Protein 9B8U (pdb70)

Solvent-accessible surface area: 18710 Å² total; per-residue (Å²): 298,141,214,42,111,50,72,192,74,28,53,108,75,0,67,46,10,11,83,143,40,67,156,10,99,57,168,37,31,93,108,5,6,138,115,6,130,34,79,46,50,91,0,89,66,23,2,128,83,40,40,49,125,18,111,114,112,169,173,166,104,178,156,188,34,107,50,75,180,80,27,68,81,67,0,68,54,35,4,63,172,36,1,102,10,83,74,168,29,23,78,101,5,1,145,124,7,129,38,80,42,51,86,0,62,64,16,2,113,75,16,33,42,79,1,90,96,26,74,137,31,7,165,142,82,155,110,87,220,39,101,50,76,178,79,21,67,87,65,0,64,61,31,2,63,163,36,0,102,12,83,74,166,28,30,75,112,6,3,142,124,7,135,36,82,41,49,83,0,64,60,20,2,108,90,20,33,26,94,2,96,103,14,76,112,70,8,156,102,85,254,160,181,40,107,52,71,190,68,26,55,101,61,0,69,56,31,14,90,183,48,76,165,8,96,76,162,29,25,87,110,2,5,137,119,8,135,39,77,48,59,91,0,92,43,25,1,120,84,36,39,48,96,30,125,81,81,184,144,140

Radius of gyration: 26.29 Å; Cα contacts (8 Å, |Δi|>4): 136; chains: 4; bounding box: 46×77×56 Å

Sequence (250 aa):
RERTTFTRSQLEELEALFAKTQYPDVYAREEVALKINLPESRVQVWFKNRRAKCRQQRQQRRERRTTFTRSQLEELEALFAKTQYPDVYAREEVALKINLPESRVQVWFKNRRAKCRQQRQQQKQQRRERTTFTRSQLEELEALFAKTQYPDVYAREEVALKINLPESRVQVWFKNRRAKCRQQRQQQKQQRERTTFTRSQLEELEALFAKTQYPDVYAREEVALKINLPESRVQVWFKNRRAKCRQQRQQ

Organism: Homo sapiens (NCBI:txid9606)

InterPro domains:
  IPR001356 Homeodomain [PF00046] (40-96)
  IPR001356 Homeodomain [PS50071] (37-97)
  IPR001356 Homeodomain [SM00389] (39-101)
  IPR001356 Homeodomain [cd00086] (40-94)
  IPR009057 Homedomain-like superfamily [SSF46689] (20-98)
  IPR013851 Transcription factor Otx, C-terminal [PF03529] (164-249)
  IPR017970 Homeobox, conserved site [PS00027] (72-95)

B-factor: mean 72.34, std 18.61, range [34.94, 198.83]

GO terms:
  GO:1990837 sequence-specific double-stranded DNA binding (F, IDA)
  GO:0000978 RNA polymerase II cis-regulatory region sequence-specific DNA binding (F, IDA)
  GO:0001228 DNA-binding transcription activator activity, RNA polymerase II-specific (F, IDA)
  GO:0045944 positive regulation of transcription by RNA polymerase II (P, IDA)
  GO:0043522 leucine zipper domain binding (F, IPI)
  GO:0009887 animal organ morphogenesis (P, TAS)
  GO:0007601 visual perception (P, TAS)
  GO:0005515 protein binding (F, IPI)

Secondary structure (DSSP, 8-state):
--S----HHHHHHHHHHHHH-SS--HHHHHHHHHHTT--HHHHHHHHHHHHHHHHHHT-/----TTPPPHHHHHHHHHHHHH-SS--HHHHHHHHHHTTS-HHHHHHHHHHHHHHHHHHHHHHHH-/--------HHHHHHHHHHHHH-SS--HHHHHHHHHHTTS-HHHHHHHHHHHHHHHHHHHHHHHH-/-------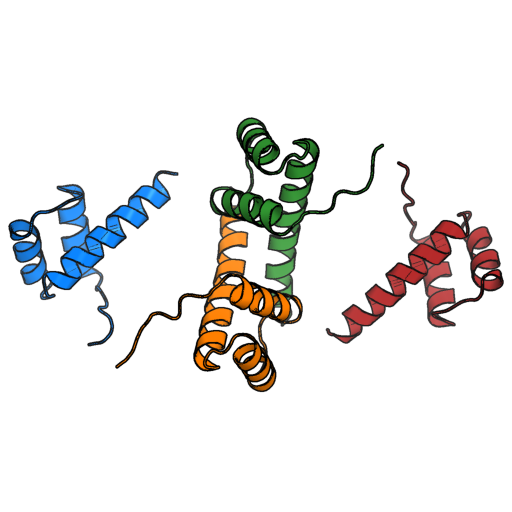HHHHHHHHHHHHH-SS--HHHHHHHHHHTTS-HHHHHHHHHHHHHHHHHHHT-

Foldseek 3Di:
DPDDDQDPVLVVLLVVVCVVPLDDDLVVLVVSCVVSVHDSVVSNVVSVVVVVVVVVVVD/DDPPVPDADPQLVVLLVVLCVVPLDDDLVSLVVSCVVRVHDSVVSVVVSVVVVVVVVVVVVVVVVD/DPDDDDADPQLVVLLVVVCVVDLDDDLVVLVVSCVVRVHDSVVSVVVSVVVVVVVVVVVVVVVVD/DDDDDADPQLVVLLVVVCVVHLDDDLVVLVVSCVVRVHDSVVSVVVSVVVVVVVVVVVVD

Structure (mmCIF, N/CA/C/O backbone):
data_9B8U
#
_entry.id   9B8U
#
_cell.length_a   109.597
_cell.length_b   75.494
_cell.length_c   97.229
_cell.angle_alpha   90.000
_cell.angle_beta   120.248
_cell.angle_gamma   90.000
#
_symmetry.space_group_name_H-M   'C 1 2 1'
#
loop_
_entity.id
_entity.type
_entity.pdbx_description
1 polymer 'Cone-rod homeobox protein'
2 polymer "DNA (5'-D(P*CP*AP*GP*GP*AP*GP*CP*TP*TP*AP*GP*GP*AP*GP*GP*GP*GP*GP*AP*G)-3')"
3 polymer "DNA (5'-D(P*CP*TP*CP*CP*CP*CP*CP*TP*CP*CP*TP*AP*AP*GP*CP*TP*CP*CP*TP*G)-3')"
4 non-polymer 'CACODYLATE ION'
5 non-polymer (4S)-2-METHYL-2,4-PENTANEDIOL
6 non-polymer GLYCEROL
7 non-polymer 'POTASSIUM ION'
8 non-polymer 'SODIUM ION'
9 water water
#
loop_
_atom_site.group_PDB
_atom_site.id
_atom_site.type_symbol
_atom_site.label_atom_id
_atom_site.label_alt_id
_atom_site.label_comp_id
_atom_site.label_asym_id
_atom_site.label_entity_id
_atom_site.label_seq_id
_atom_site.pdbx_PDB_ins_code
_atom_site.Cartn_x
_atom_site.Cartn_y
_atom_site.Cartn_z
_atom_site.occupancy
_atom_site.B_iso_or_equiv
_atom_site.auth_seq_id
_atom_site.auth_comp_id
_atom_site.auth_asym_id
_atom_site.auth_atom_id
_atom_site.pdbx_PDB_model_num
ATOM 1 N N . ARG A 1 15 ? 18.52600 -19.81205 0.86405 1.000 77.41360 41 ARG A N 1
ATOM 2 C CA . ARG A 1 15 ? 19.58011 -18.81138 0.99415 1.000 99.57449 41 ARG A CA 1
ATOM 3 C C . ARG A 1 15 ? 20.95050 -19.40699 0.66812 1.000 98.77212 41 ARG A C 1
ATOM 4 O O . ARG A 1 15 ? 21.97774 -18.97541 1.19727 1.000 84.33672 41 ARG A O 1
ATOM 12 N N . GLU A 1 16 ? 20.94802 -20.41088 -0.21139 1.000 85.35032 42 GLU A N 1
ATOM 13 C CA . GLU A 1 16 ? 22.16945 -21.01077 -0.72648 1.000 85.24132 42 GLU A CA 1
ATOM 14 C C . GLU A 1 16 ? 22.49068 -20.59393 -2.15101 1.000 92.00917 42 GLU A C 1
ATOM 15 O O . GLU A 1 16 ? 23.65504 -20.67346 -2.55229 1.000 91.42191 42 GLU A O 1
ATOM 21 N N . A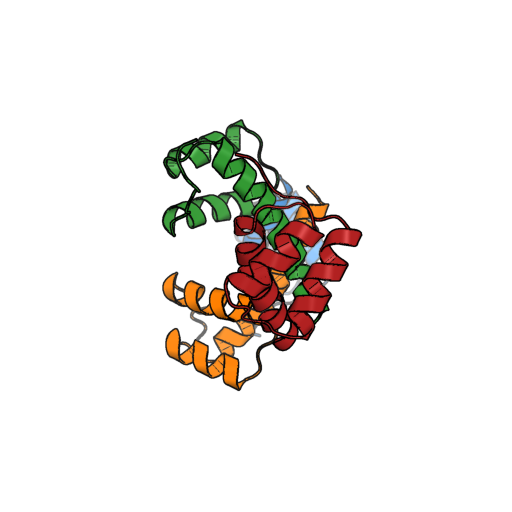RG A 1 17 ? 21.49546 -20.16404 -2.92247 1.000 68.92802 43 ARG A N 1
ATOM 22 C CA . ARG A 1 17 ? 21.71147 -19.82171 -4.32150 1.000 63.84613 43 ARG A CA 1
ATOM 23 C C . ARG A 1 17 ? 20.60310 -18.88563 -4.77846 1.000 64.27192 43 ARG A C 1
ATOM 24 O O . ARG A 1 17 ? 19.41926 -19.19524 -4.61266 1.000 67.87499 43 ARG A O 1
ATOM 32 N N . THR A 1 18 ? 20.99012 -17.74854 -5.34915 1.000 58.69622 44 THR A N 1
ATOM 33 C CA . THR A 1 18 ? 20.03017 -16.77609 -5.85251 1.000 52.21833 44 THR A CA 1
ATOM 34 C C . THR A 1 18 ? 19.43522 -17.25214 -7.17254 1.000 53.00985 44 THR A C 1
ATOM 35 O O . THR A 1 18 ? 20.11827 -17.87990 -7.98454 1.000 65.75971 44 THR A O 1
ATOM 39 N N . THR A 1 19 ? 18.15018 -16.96747 -7.37936 1.000 55.18935 45 THR A N 1
ATOM 40 C CA . THR A 1 19 ? 17.46210 -17.30475 -8.62458 1.000 63.70463 45 THR A CA 1
ATOM 41 C C . THR A 1 19 ? 16.87547 -16.01957 -9.19990 1.000 59.01942 45 THR A C 1
ATOM 42 O O . THR A 1 19 ? 15.81735 -15.56093 -8.75820 1.000 62.15695 45 THR A O 1
ATOM 46 N N . PHE A 1 20 ? 17.56238 -15.44026 -10.18263 1.000 65.19895 46 PHE A N 1
ATOM 47 C CA . PHE A 1 20 ? 17.10206 -14.20268 -10.80091 1.000 65.26518 46 PHE A CA 1
ATOM 48 C C . PHE A 1 20 ? 15.86291 -14.47467 -11.64755 1.000 63.46221 46 PHE A C 1
ATOM 49 O O . PHE A 1 20 ? 15.89283 -15.31455 -12.55417 1.000 54.65618 46 PHE A O 1
ATOM 57 N N . THR A 1 21 ? 14.77525 -13.76515 -11.35220 1.000 63.78566 47 THR A N 1
ATOM 58 C CA . THR A 1 21 ? 13.55547 -13.87688 -12.13590 1.000 68.18634 47 THR A CA 1
ATOM 59 C C . THR A 1 21 ? 13.70969 -13.11242 -13.44973 1.000 70.21567 47 THR A C 1
ATOM 60 O O . THR A 1 21 ? 14.71668 -12.44272 -13.69503 1.000 75.80997 47 THR A O 1
ATOM 64 N N . ARG A 1 22 ? 12.69513 -13.21609 -14.31294 1.000 85.47005 48 ARG A N 1
ATOM 65 C CA . ARG A 1 22 ? 12.75453 -12.53418 -15.60167 1.000 84.82853 48 ARG A CA 1
ATOM 66 C C . ARG A 1 22 ? 12.75238 -11.02279 -15.42119 1.000 84.50881 48 ARG A C 1
ATOM 67 O O . ARG A 1 22 ? 13.47244 -10.30519 -16.12348 1.000 83.85985 48 ARG A O 1
ATOM 75 N N . SER A 1 23 ? 11.95384 -10.52196 -14.47648 1.000 74.38660 49 SER A N 1
ATOM 76 C CA . SER A 1 23 ? 11.88281 -9.08309 -14.25087 1.000 79.88656 49 SER A CA 1
ATOM 77 C C . SER A 1 23 ? 13.18101 -8.54121 -13.66934 1.000 84.74771 49 SER A C 1
ATOM 78 O O . SER A 1 23 ? 13.54113 -7.38923 -13.93210 1.000 90.35695 49 SER A O 1
ATOM 81 N N . GLN A 1 24 ? 13.89366 -9.35047 -12.88254 1.000 77.27512 50 GLN A N 1
ATOM 82 C CA . GLN A 1 24 ? 15.17296 -8.91350 -12.33301 1.000 65.07023 50 GLN A CA 1
ATOM 83 C C . GLN A 1 24 ? 16.25289 -8.88323 -13.40659 1.000 76.75935 50 GLN A C 1
ATOM 84 O O . GLN A 1 24 ? 17.09103 -7.97390 -13.42564 1.000 76.07340 50 GLN A O 1
ATOM 90 N N . LEU A 1 25 ? 16.24982 -9.86939 -14.30792 1.000 73.19790 51 LEU A N 1
ATOM 91 C CA . LEU A 1 25 ? 17.24182 -9.89587 -15.37668 1.000 69.99797 51 LEU A CA 1
ATOM 92 C C . LEU A 1 25 ? 17.08146 -8.71344 -16.32030 1.000 75.93725 51 LEU A C 1
ATOM 93 O O . LEU A 1 25 ? 18.05688 -8.28371 -16.94545 1.000 69.08618 51 LEU A O 1
ATOM 98 N N . GLU A 1 26 ? 15.86620 -8.17530 -16.43723 1.000 82.25936 52 GLU A N 1
ATOM 99 C CA . GLU A 1 26 ? 15.65607 -7.00158 -17.27755 1.000 90.69404 52 GLU A CA 1
ATOM 100 C C . GLU A 1 26 ? 16.41627 -5.79885 -16.73237 1.000 86.71393 52 GLU A C 1
ATOM 101 O O . GLU A 1 26 ? 17.10599 -5.09570 -17.47881 1.000 87.58945 52 GLU A O 1
ATOM 107 N N . GLU A 1 27 ? 16.30376 -5.55010 -15.42477 1.000 78.17821 53 GLU A N 1
ATOM 108 C CA . GLU A 1 27 ? 17.02759 -4.43916 -14.81412 1.000 74.21450 53 GLU A CA 1
ATOM 109 C C . GLU A 1 27 ? 18.53250 -4.67678 -14.84522 1.000 80.92731 53 GLU A C 1
ATOM 110 O O . GLU A 1 27 ? 19.31416 -3.73938 -15.04382 1.000 70.36257 53 GLU A O 1
ATOM 116 N N . LEU A 1 28 ? 18.95628 -5.92721 -14.65279 1.000 82.09757 54 LEU A N 1
ATOM 117 C CA . LEU A 1 28 ? 20.38178 -6.23737 -14.61812 1.000 67.76513 54 LEU A CA 1
ATOM 118 C C . LEU A 1 28 ? 21.01134 -6.10647 -15.99868 1.000 67.49401 54 LEU A C 1
ATOM 119 O O . LEU A 1 28 ? 22.05784 -5.46659 -16.15398 1.000 62.61809 54 LEU A O 1
ATOM 124 N N . GLU A 1 29 ? 20.38852 -6.71050 -17.01597 1.000 74.98781 55 GLU A N 1
ATOM 125 C CA . GLU A 1 29 ? 20.91800 -6.60378 -18.37249 1.000 78.17110 55 GLU A CA 1
ATOM 126 C C . GLU A 1 29 ? 20.87000 -5.16944 -18.87992 1.000 77.41268 55 GLU A C 1
ATOM 127 O O . GLU A 1 29 ? 21.68539 -4.78283 -19.72519 1.000 78.45909 55 GLU A O 1
ATOM 133 N N . ALA A 1 30 ? 19.92538 -4.36919 -18.38119 1.000 84.75715 56 ALA A N 1
ATOM 134 C CA . ALA A 1 30 ? 19.85313 -2.96904 -18.78347 1.000 73.32620 56 ALA A CA 1
ATOM 135 C C . ALA A 1 30 ? 21.06619 -2.19556 -18.28229 1.000 75.60224 56 ALA A C 1
ATOM 136 O O . ALA A 1 30 ? 21.71072 -1.46755 -19.04571 1.000 82.63213 56 ALA A O 1
ATOM 138 N N . LEU A 1 31 ? 21.39615 -2.34621 -16.99622 1.000 73.34792 57 LEU A N 1
ATOM 139 C CA . LEU A 1 31 ? 22.58907 -1.69910 -16.45804 1.000 64.57878 57 LEU A CA 1
ATOM 140 C C . LEU A 1 31 ? 23.84557 -2.20678 -17.15395 1.000 78.58126 57 LEU A C 1
ATOM 141 O O . LEU A 1 31 ? 24.78382 -1.43866 -17.39950 1.000 86.20029 57 LEU A O 1
ATOM 146 N N . PHE A 1 32 ? 23.87918 -3.50116 -17.48177 1.000 75.34095 58 PHE A N 1
ATOM 147 C CA . PHE A 1 32 ? 25.05026 -4.06934 -18.13887 1.000 78.50889 58 PHE A CA 1
ATOM 148 C C . PHE A 1 32 ? 25.27281 -3.44622 -19.50870 1.000 86.06623 58 PHE A C 1
ATOM 149 O O . PHE A 1 32 ? 26.41921 -3.31812 -19.95475 1.000 84.89087 58 PHE A O 1
ATOM 157 N N . ALA A 1 33 ? 24.19200 -3.05049 -20.18660 1.000 98.73268 59 ALA A N 1
ATOM 158 C CA . ALA A 1 33 ? 24.32909 -2.36911 -21.46839 1.000 102.20271 59 ALA A CA 1
ATOM 159 C C . ALA A 1 33 ? 25.02976 -1.02784 -21.30100 1.000 106.97119 59 ALA A C 1
ATOM 160 O O . ALA A 1 33 ? 25.84436 -0.63317 -22.14302 1.000 105.47501 59 ALA A O 1
ATOM 162 N N . LYS A 1 34 ? 24.72289 -0.31151 -20.21778 1.000 88.04679 60 LYS A N 1
ATOM 163 C CA . LYS A 1 34 ? 25.37458 0.96772 -19.96245 1.000 87.93732 60 LYS A CA 1
ATOM 164 C C . LYS A 1 34 ? 26.83614 0.76465 -19.58920 1.000 90.14766 60 LYS A C 1
ATOM 165 O O . LYS A 1 34 ? 27.72370 1.44283 -20.11498 1.000 72.17552 60 LYS A O 1
ATOM 171 N N . THR A 1 35 ? 27.10640 -0.17194 -18.68508 1.000 95.78634 61 THR A N 1
ATOM 172 C CA . THR A 1 35 ? 28.45765 -0.41345 -18.20082 1.000 102.30502 61 THR A CA 1
ATOM 173 C C . THR A 1 35 ? 28.66961 -1.90277 -17.97146 1.000 96.79727 61 THR A C 1
ATOM 174 O O . THR A 1 35 ? 27.85329 -2.56120 -17.31774 1.000 102.77844 61 THR A O 1
ATOM 178 N N . GLN A 1 36 ? 29.76083 -2.43182 -18.53102 1.000 91.20461 62 GLN A N 1
ATOM 179 C CA . GLN A 1 36 ? 30.14417 -3.80866 -18.23670 1.000 84.00616 62 GLN A CA 1
ATOM 180 C C . GLN A 1 36 ? 30.69172 -3.92749 -16.81946 1.000 79.62698 62 GLN A C 1
ATOM 181 O O . GLN A 1 36 ? 30.47899 -4.94097 -16.14348 1.000 74.27738 62 GLN A O 1
ATOM 187 N N . TYR A 1 37 ? 31.38772 -2.89687 -16.35126 1.000 82.27225 63 TYR A N 1
ATOM 188 C CA . TYR A 1 37 ? 31.97150 -2.86813 -15.01017 1.000 82.74712 63 TYR A CA 1
ATOM 189 C C . TYR A 1 37 ? 31.32162 -1.74446 -14.21776 1.000 75.22117 63 TYR A C 1
ATOM 190 O O . TYR A 1 37 ? 31.76435 -0.58269 -14.31014 1.000 91.01625 63 TYR A O 1
ATOM 199 N N . PRO A 1 38 ? 30.27113 -2.01195 -13.44464 1.000 81.42707 64 PRO A N 1
ATOM 200 C CA . PRO A 1 38 ? 29.65358 -0.94516 -12.64841 1.000 79.82348 64 PRO A CA 1
ATOM 201 C C . PRO A 1 38 ? 30.28801 -0.78947 -11.27226 1.000 78.17836 64 PRO A C 1
ATOM 202 O O . PRO A 1 38 ? 30.69503 -1.75743 -10.62788 1.000 82.59142 64 PRO A O 1
ATOM 206 N N . ASP A 1 39 ? 30.36223 0.45785 -10.81516 1.000 75.03773 65 ASP A N 1
ATOM 207 C CA . ASP A 1 39 ? 30.87923 0.73834 -9.48605 1.000 95.35479 65 ASP A CA 1
ATOM 208 C C . ASP A 1 39 ? 29.80443 0.45841 -8.43476 1.000 92.99707 65 ASP A C 1
ATOM 209 O O . ASP A 1 39 ? 28.62449 0.27308 -8.74502 1.000 85.25499 65 ASP A O 1
ATOM 214 N N . VAL A 1 40 ? 30.22701 0.44297 -7.16707 1.000 84.01956 66 VAL A N 1
ATOM 215 C CA . VAL A 1 40 ? 29.34965 -0.02747 -6.09632 1.000 81.27743 66 VAL A CA 1
ATOM 216 C C . VAL A 1 40 ? 28.10405 0.84282 -5.97182 1.000 80.39106 66 VAL A C 1
ATOM 217 O O . VAL A 1 40 ? 27.04131 0.36048 -5.56047 1.000 78.82001 66 VAL A O 1
ATOM 221 N N . TYR A 1 41 ? 28.19946 2.12408 -6.33421 1.000 86.76379 67 TYR A N 1
ATOM 222 C CA . TYR A 1 41 ? 27.03779 3.00092 -6.22828 1.000 77.04080 67 TYR A CA 1
ATOM 223 C C . TYR A 1 41 ? 25.95701 2.60844 -7.22831 1.000 78.24074 67 TYR A C 1
ATOM 224 O O . TYR A 1 41 ? 24.77096 2.56670 -6.88339 1.000 72.59284 67 TYR A O 1
ATOM 233 N N . ALA A 1 42 ? 26.34703 2.30848 -8.46861 1.000 77.96511 68 ALA A N 1
ATOM 234 C CA . ALA A 1 42 ? 25.36913 1.90540 -9.47236 1.000 56.86121 68 ALA A CA 1
ATOM 235 C C . ALA A 1 42 ? 24.80691 0.52418 -9.16627 1.000 77.83010 68 ALA A C 1
ATOM 236 O O . ALA A 1 42 ? 23.61787 0.26963 -9.38442 1.000 67.57213 68 ALA A O 1
ATOM 238 N N . ARG A 1 43 ? 25.64807 -0.37940 -8.65722 1.000 75.38724 69 ARG A N 1
ATOM 239 C CA . ARG A 1 43 ? 25.18907 -1.72058 -8.31286 1.000 66.76111 69 ARG A CA 1
ATOM 240 C C . ARG A 1 43 ? 24.19227 -1.69594 -7.16165 1.000 64.42046 69 ARG A C 1
ATOM 241 O O . ARG A 1 43 ? 23.33663 -2.58231 -7.06960 1.000 58.83480 69 ARG A O 1
ATOM 249 N N . GLU A 1 44 ? 24.28482 -0.69757 -6.27894 1.000 72.94441 70 GLU A N 1
ATOM 250 C CA . GLU A 1 44 ? 23.31425 -0.57161 -5.19506 1.000 67.04754 70 GLU A CA 1
ATOM 251 C C . GLU A 1 44 ? 21.94521 -0.16255 -5.72561 1.000 66.35027 70 GLU A C 1
ATOM 252 O O . GLU A 1 44 ? 20.91698 -0.69797 -5.29430 1.000 65.06960 70 GLU A O 1
ATOM 258 N N . GLU A 1 45 ? 21.91283 0.79931 -6.65450 1.000 65.59622 71 GLU A N 1
ATOM 259 C CA . GLU A 1 45 ? 20.64024 1.26617 -7.20061 1.000 71.20927 71 GLU A CA 1
ATOM 260 C C . GLU A 1 45 ? 19.87418 0.13298 -7.87147 1.000 64.44730 71 GLU A C 1
ATOM 261 O O . GLU A 1 45 ? 18.65178 0.02470 -7.72103 1.000 68.58859 71 GLU A O 1
ATOM 267 N N . VAL A 1 46 ? 20.57448 -0.72305 -8.61389 1.000 72.79191 72 VAL A N 1
ATOM 268 C CA . VAL A 1 46 ? 19.90658 -1.84425 -9.26342 1.000 73.94322 72 VAL A CA 1
ATOM 269 C C . VAL A 1 46 ? 19.61611 -2.96046 -8.26528 1.000 78.20006 72 VAL A C 1
ATOM 270 O O . VAL A 1 46 ? 18.64804 -3.71259 -8.43358 1.000 78.88819 72 VAL A O 1
ATOM 274 N N . ALA A 1 47 ? 20.43036 -3.08303 -7.21392 1.000 74.23089 73 ALA A N 1
ATOM 275 C CA . ALA A 1 47 ? 20.16716 -4.08815 -6.18964 1.000 59.60129 73 ALA A CA 1
ATOM 276 C C . ALA A 1 47 ? 18.82858 -3.83892 -5.50667 1.000 66.97031 73 ALA A C 1
ATOM 277 O O . ALA A 1 47 ? 18.07340 -4.78145 -5.23797 1.000 62.12246 73 ALA A O 1
ATOM 279 N N . LEU A 1 48 ? 18.51120 -2.57184 -5.22927 1.000 67.66143 74 LEU A N 1
ATOM 280 C CA . LEU A 1 48 ? 17.23399 -2.25551 -4.59917 1.000 56.16274 74 LEU A CA 1
ATOM 281 C C . LEU A 1 48 ? 16.07580 -2.43345 -5.57317 1.000 69.89233 74 LEU A C 1
ATOM 282 O O . LEU A 1 48 ? 14.98471 -2.85345 -5.17330 1.000 87.33753 74 LEU A O 1
ATOM 287 N N . LYS A 1 49 ? 16.28618 -2.11284 -6.85292 1.000 59.37546 75 LYS A N 1
ATOM 288 C CA . LYS A 1 49 ? 15.22420 -2.29874 -7.83760 1.000 63.12360 75 LYS A CA 1
ATOM 289 C C . LYS A 1 49 ? 14.82333 -3.76350 -7.93966 1.000 70.89003 75 LYS A C 1
ATOM 290 O O . LYS A 1 49 ? 13.63177 -4.08468 -8.01364 1.000 80.44925 75 LYS A O 1
ATOM 296 N N . ILE A 1 50 ? 15.80786 -4.66965 -7.94049 1.000 65.20392 76 ILE A N 1
ATOM 297 C CA . ILE A 1 50 ? 15.52726 -6.09856 -8.01785 1.000 72.14101 76 ILE A CA 1
ATOM 298 C C . ILE A 1 50 ? 15.37902 -6.73650 -6.64338 1.000 70.93186 76 ILE A C 1
ATOM 299 O O . ILE A 1 50 ? 15.17348 -7.95475 -6.55723 1.000 73.40233 76 ILE A O 1
ATOM 304 N N . ASN A 1 51 ? 15.48104 -5.95172 -5.56727 1.000 66.44516 77 ASN A N 1
ATOM 305 C CA . ASN A 1 51 ? 15.29029 -6.42757 -4.19416 1.000 66.40317 77 ASN A CA 1
ATOM 306 C C . ASN A 1 51 ? 16.24962 -7.55878 -3.83981 1.000 69.88925 77 ASN A C 1
ATOM 307 O O . ASN A 1 51 ? 15.90793 -8.46449 -3.07445 1.000 65.64068 77 ASN A O 1
ATOM 312 N N . LEU A 1 52 ? 17.45771 -7.50870 -4.39125 1.000 62.74527 78 LEU A N 1
ATOM 313 C CA . LEU A 1 52 ? 18.49356 -8.48079 -4.10089 1.000 56.33374 78 LEU A CA 1
ATOM 314 C C . LEU A 1 52 ? 19.73772 -7.77708 -3.56818 1.000 65.12545 78 LEU A C 1
ATOM 315 O O . LEU A 1 52 ? 20.01644 -6.63554 -3.94440 1.000 59.89490 78 LEU A O 1
ATOM 320 N N . PRO A 1 53 ? 20.49256 -8.42972 -2.68286 1.000 68.88925 79 PRO A N 1
ATOM 321 C CA . PRO A 1 53 ? 21.67887 -7.77815 -2.11090 1.000 58.98593 79 PRO A CA 1
ATOM 322 C C . PRO A 1 53 ? 22.71241 -7.47529 -3.18299 1.000 54.59913 79 PRO A C 1
ATOM 323 O O . PRO A 1 53 ? 22.85765 -8.21327 -4.15896 1.000 60.97553 79 PRO A O 1
ATOM 327 N N . GLU A 1 54 ? 23.43536 -6.36845 -2.98933 1.000 59.72856 80 GLU A N 1
ATOM 328 C CA . GLU A 1 54 ? 24.42874 -5.94050 -3.96866 1.000 51.89236 80 GLU A CA 1
ATOM 329 C C . GLU A 1 54 ? 25.46138 -7.02825 -4.24047 1.000 57.67469 80 GLU A C 1
ATOM 330 O O . GLU A 1 54 ? 26.04135 -7.07539 -5.33210 1.000 62.71679 80 GLU A O 1
ATOM 336 N N . SER A 1 55 ? 25.68971 -7.91862 -3.27150 1.000 59.66455 81 SER A N 1
ATOM 337 C CA . SER A 1 55 ? 26.60664 -9.03464 -3.47871 1.000 45.30302 81 SER A CA 1
ATOM 338 C C . SER A 1 55 ? 26.19831 -9.86982 -4.68752 1.000 55.77434 81 SER A C 1
ATOM 339 O O . SER A 1 55 ? 27.04282 -10.25567 -5.50418 1.000 65.89942 81 SER A O 1
ATOM 342 N N . ARG A 1 56 ? 24.89779 -10.15204 -4.82197 1.000 56.04440 82 ARG A N 1
ATOM 343 C CA . ARG A 1 56 ? 24.42323 -10.90086 -5.98196 1.000 47.33450 82 ARG A CA 1
ATOM 344 C C . ARG A 1 56 ? 24.57766 -10.10067 -7.26629 1.000 59.86434 82 ARG A C 1
ATOM 345 O O . ARG A 1 56 ? 24.78341 -10.68472 -8.33660 1.000 57.95153 82 ARG A O 1
ATOM 353 N N . VAL A 1 57 ? 24.47856 -8.77277 -7.18246 1.000 66.95999 83 VAL A N 1
ATOM 354 C CA . VAL A 1 57 ? 24.64457 -7.94389 -8.36998 1.000 55.61603 83 VAL A CA 1
ATOM 355 C C . VAL A 1 57 ? 26.09122 -7.97816 -8.84446 1.000 62.69166 83 VAL A C 1
ATOM 356 O O . VAL A 1 57 ? 26.36229 -7.99542 -10.04945 1.000 54.77603 83 VAL A O 1
ATOM 360 N N . GLN A 1 58 ? 27.04367 -7.99807 -7.91045 1.000 62.97803 84 GLN A N 1
ATOM 361 C CA . GLN A 1 58 ? 28.44941 -8.03459 -8.30089 1.000 58.26044 84 GLN A CA 1
ATOM 362 C C . GLN A 1 58 ? 28.81738 -9.37643 -8.92184 1.000 62.44008 84 GLN A C 1
ATOM 363 O O . GLN A 1 58 ? 29.52845 -9.42159 -9.93264 1.000 61.58934 84 GLN A O 1
ATOM 369 N N . VAL A 1 59 ? 28.34471 -10.47973 -8.33255 1.000 59.96557 85 VAL A N 1
ATOM 370 C CA . VAL A 1 59 ? 28.64059 -11.80137 -8.88340 1.000 66.24856 85 VAL A CA 1
ATOM 371 C C . VAL A 1 59 ? 28.00051 -11.95998 -10.25605 1.000 57.98931 85 VAL A C 1
ATOM 372 O O . VAL A 1 59 ? 28.58082 -12.57167 -11.16202 1.000 51.25968 85 VAL A O 1
ATOM 376 N N . TRP A 1 60 ? 26.79743 -11.40855 -10.43267 1.000 57.82473 86 TRP A N 1
ATOM 377 C CA . TRP A 1 60 ? 26.11963 -11.49242 -11.72193 1.000 44.13343 86 TRP A CA 1
ATOM 378 C C . TRP A 1 60 ? 26.95616 -10.84987 -12.81981 1.000 53.32169 86 TRP A C 1
ATOM 379 O O . TRP A 1 60 ? 27.15220 -11.43723 -13.88927 1.000 67.77152 86 TRP A O 1
ATOM 390 N N . PHE A 1 61 ? 27.47184 -9.64382 -12.56479 1.000 59.04794 87 PHE A N 1
ATOM 391 C CA . PHE A 1 61 ? 28.29242 -8.96553 -13.56325 1.000 61.13006 87 PHE A CA 1
ATOM 392 C C . PHE A 1 61 ? 29.61831 -9.68499 -13.77104 1.000 66.29890 87 PHE A C 1
ATOM 393 O O . PHE A 1 61 ? 30.12176 -9.75163 -14.89779 1.000 62.71829 87 PHE A O 1
ATOM 401 N N . LYS A 1 62 ? 30.20284 -10.22617 -12.69943 1.000 62.73184 88 LYS A N 1
ATOM 402 C CA . LYS A 1 62 ? 31.39368 -11.05312 -12.85913 1.000 55.43438 88 LYS A CA 1
ATOM 403 C C . LYS A 1 62 ? 31.10672 -12.24000 -13.76743 1.000 57.34414 88 LYS A C 1
ATOM 404 O O . LYS A 1 62 ? 31.95695 -12.63978 -14.57035 1.000 69.03206 88 LYS A O 1
ATOM 410 N N . ASN A 1 63 ? 29.90226 -12.80655 -13.66496 1.000 49.55969 89 ASN A N 1
ATOM 411 C CA . ASN A 1 63 ? 29.50616 -13.88935 -14.55679 1.000 60.53884 89 ASN A CA 1
ATOM 412 C C . ASN A 1 63 ? 28.95453 -13.37046 -15.87840 1.000 73.86206 89 ASN A C 1
ATOM 413 O O . ASN A 1 63 ? 29.06607 -14.05607 -16.89979 1.000 71.76628 89 ASN A O 1
ATOM 418 N N . ARG A 1 64 ? 28.36199 -12.17298 -15.88429 1.000 62.53248 90 ARG A N 1
ATOM 419 C CA . ARG A 1 64 ? 27.82321 -11.62415 -17.12508 1.000 60.69007 90 ARG A CA 1
ATOM 420 C C . ARG A 1 64 ? 28.92954 -11.22876 -18.09141 1.000 73.75293 90 ARG A C 1
ATOM 421 O O . ARG A 1 64 ? 28.72492 -11.25242 -19.31068 1.000 74.12293 90 ARG A O 1
ATOM 429 N N . ARG A 1 65 ? 30.10001 -10.85649 -17.57196 1.000 71.65013 91 ARG A N 1
ATOM 430 C CA . ARG A 1 65 ? 31.22096 -10.54605 -18.44952 1.000 63.92926 91 ARG A CA 1
ATOM 431 C C . ARG A 1 65 ? 31.82484 -11.80743 -19.05311 1.000 71.07754 91 ARG A C 1
ATOM 432 O O . ARG A 1 65 ? 32.32361 -11.77285 -20.18312 1.000 69.44087 91 ARG A O 1
ATOM 440 N N . ALA A 1 66 ? 31.78718 -12.92630 -18.32430 1.000 69.78234 92 ALA A N 1
ATOM 441 C CA . ALA A 1 66 ? 32.28645 -14.18186 -18.87514 1.000 66.85706 92 ALA A CA 1
ATOM 442 C C . ALA A 1 66 ? 31.35203 -14.73676 -19.94208 1.000 73.59001 92 ALA A C 1
ATOM 443 O O . ALA A 1 66 ? 31.81725 -15.33198 -20.92090 1.000 72.48316 92 ALA A O 1
ATOM 445 N N . LYS A 1 67 ? 30.03886 -14.55847 -19.77328 1.000 76.98071 93 LYS A N 1
ATOM 446 C CA . LYS A 1 67 ? 29.09869 -14.97560 -20.80625 1.000 69.29932 93 LYS A CA 1
ATOM 447 C C . LYS A 1 67 ? 29.18015 -14.08523 -22.04014 1.000 73.12786 93 LYS A C 1
ATOM 448 O O . LYS A 1 67 ? 28.79070 -14.51658 -23.13060 1.000 87.18429 93 LYS A O 1
ATOM 454 N N . CYS A 1 68 ? 29.68240 -12.85734 -21.89494 1.000 69.63943 94 CYS A N 1
ATOM 455 C CA . CYS A 1 68 ? 29.87555 -11.99022 -23.05154 1.000 78.06408 94 CYS A CA 1
ATOM 456 C C . CYS A 1 68 ? 31.18079 -12.30953 -23.77177 1.000 84.12891 94 CYS A C 1
ATOM 457 O O . CYS A 1 68 ? 31.20852 -12.38261 -25.00518 1.000 87.54087 94 CYS A O 1
ATOM 460 N N . ARG A 1 69 ? 32.26865 -12.50975 -23.02207 1.000 80.69568 95 ARG A N 1
ATOM 461 C CA . ARG A 1 69 ? 33.52417 -12.91612 -23.64629 1.000 79.25298 95 ARG A CA 1
ATOM 462 C C . ARG A 1 69 ? 33.40632 -14.28297 -24.30996 1.000 89.74194 95 ARG A C 1
ATOM 463 O O . ARG A 1 69 ? 34.11893 -14.56489 -25.28142 1.000 102.68286 95 ARG A O 1
ATOM 471 N N . GLN A 1 70 ? 32.52029 -15.14270 -23.80012 1.000 88.18046 96 GLN A N 1
ATOM 472 C CA . GLN A 1 70 ? 32.29525 -16.44464 -24.42210 1.000 87.80432 96 GLN A CA 1
ATOM 473 C C . GLN A 1 70 ? 31.63603 -16.29456 -25.78896 1.000 88.33065 96 GLN A C 1
ATOM 474 O O . GLN A 1 70 ? 32.05625 -16.92632 -26.76620 1.000 100.83551 96 GLN A O 1
ATOM 480 N N . GLN A 1 71 ? 30.59973 -15.45885 -25.87791 1.000 83.02765 97 GLN A N 1
ATOM 481 C CA . GLN A 1 71 ? 29.89828 -15.25279 -27.13800 1.000 88.99623 97 GLN A CA 1
ATOM 482 C C . GLN A 1 71 ? 30.65668 -14.34611 -28.09867 1.000 105.13844 97 GLN A C 1
ATOM 483 O O . GLN A 1 71 ? 30.25533 -14.23205 -29.26223 1.000 109.18988 97 GLN A O 1
ATOM 489 N N . ARG A 1 72 ? 31.73428 -13.69902 -27.64717 1.000 111.42405 98 ARG A N 1
ATOM 490 C CA . ARG A 1 72 ? 32.57190 -12.93297 -28.56222 1.000 111.84781 98 ARG A CA 1
ATOM 491 C C . ARG A 1 72 ? 33.37797 -13.83311 -29.49008 1.000 129.16702 98 ARG A C 1
ATOM 492 O O . ARG A 1 72 ? 33.83444 -13.36903 -30.54019 1.000 145.61695 98 ARG A O 1
ATOM 500 N N . GLN A 1 73 ? 33.56183 -15.10054 -29.13179 1.000 111.41142 99 GLN A N 1
ATOM 501 C CA . GLN A 1 73 ? 34.22858 -16.05256 -30.01265 1.000 112.06474 99 GLN A CA 1
ATOM 502 C C . GLN A 1 73 ? 33.26337 -17.15691 -30.43353 1.000 108.26508 99 GLN A C 1
ATOM 503 O O . GLN A 1 73 ? 32.17780 -16.88430 -30.94803 1.000 101.85694 99 GLN A O 1
ATOM 509 N N . GLN B 1 13 ? 27.95953 -26.75537 5.39575 1.000 100.44767 39 GLN B N 1
ATOM 510 C CA . GLN B 1 13 ? 28.72477 -25.61528 5.88458 1.000 87.07942 39 GLN B CA 1
ATOM 511 C C . GLN B 1 13 ? 29.99460 -25.44038 5.07004 1.000 85.64287 39 GLN B C 1
ATOM 512 O O . GLN B 1 13 ? 30.38979 -24.32009 4.74098 1.000 71.19957 39 GLN B O 1
ATOM 514 N N . ARG B 1 14 ? 30.63396 -26.56185 4.75361 1.000 97.72191 40 ARG B N 1
ATOM 515 C CA . ARG B 1 14 ? 31.90749 -26.56796 4.04892 1.000 92.49130 40 ARG B CA 1
ATOM 516 C C . ARG B 1 14 ? 31.66335 -26.80880 2.56584 1.000 105.11880 40 ARG B C 1
ATOM 517 O O . ARG B 1 14 ? 31.18257 -27.87924 2.17719 1.000 119.83661 40 ARG B O 1
ATOM 519 N N . ARG B 1 15 ? 31.99969 -25.81402 1.74069 1.000 103.50819 41 ARG B N 1
ATOM 520 C CA . ARG B 1 15 ? 32.00254 -25.95992 0.28453 1.000 100.19977 41 ARG B CA 1
ATOM 521 C C . ARG B 1 15 ? 33.36448 -25.48731 -0.22095 1.000 97.48117 41 ARG B C 1
ATOM 522 O O . ARG B 1 15 ? 33.51456 -24.34337 -0.65631 1.000 92.12490 41 ARG B O 1
ATOM 530 N N . GLU B 1 16 ? 34.35082 -26.38518 -0.18420 1.000 102.75601 42 GLU B N 1
ATOM 531 C CA . GLU B 1 16 ? 35.66489 -26.13108 -0.76454 1.000 98.22497 42 GLU B CA 1
ATOM 532 C C . GLU B 1 16 ? 35.66364 -26.35962 -2.27191 1.000 81.64422 42 GLU B C 1
ATOM 533 O O . GLU B 1 16 ? 36.72348 -26.36072 -2.90923 1.000 87.77058 42 GLU B O 1
ATOM 539 N N . ARG B 1 17 ? 34.47268 -26.57026 -2.82570 1.000 68.12055 43 ARG B N 1
ATOM 540 C CA A ARG B 1 17 ? 34.18323 -26.78242 -4.24042 0.567 70.91010 43 ARG B CA 1
ATOM 541 C CA B ARG B 1 17 ? 34.24377 -26.74303 -4.25534 0.433 62.61567 43 ARG B CA 1
ATOM 542 C C . ARG B 1 17 ? 34.95103 -27.96241 -4.83192 1.000 69.67552 43 ARG B C 1
ATOM 543 O O . ARG B 1 17 ? 34.95894 -28.14013 -6.04780 1.000 77.00233 43 ARG B O 1
ATOM 558 N N . THR B 1 18 ? 35.57829 -28.78713 -3.99666 1.000 51.33933 44 THR B N 1
ATOM 559 C CA . THR B 1 18 ? 36.16416 -30.06166 -4.41388 1.000 70.35515 44 THR B CA 1
ATOM 560 C C . THR B 1 18 ? 36.94117 -29.93108 -5.72442 1.000 64.44796 44 THR B C 1
ATOM 561 O O . THR B 1 18 ? 36.56599 -30.47486 -6.76432 1.000 84.74863 44 THR B O 1
ATOM 565 N N . THR B 1 19 ? 38.00612 -29.13900 -5.67431 1.000 54.78792 45 THR B N 1
ATOM 566 C CA . THR B 1 19 ? 38.88560 -28.99614 -6.83210 1.000 61.08543 45 THR B CA 1
ATOM 567 C C . THR B 1 19 ? 39.62417 -30.30732 -7.09583 1.000 61.87703 45 THR B C 1
ATOM 568 O O . THR B 1 19 ? 40.37457 -30.78407 -6.24049 1.000 75.03852 45 THR B O 1
ATOM 572 N N . PHE B 1 20 ? 39.41826 -30.88793 -8.27803 1.000 44.86723 46 PHE B N 1
ATOM 573 C CA . PHE B 1 20 ? 39.99725 -32.18505 -8.60214 1.000 60.67144 46 PHE B CA 1
ATOM 574 C C . PHE B 1 20 ? 41.42518 -32.01663 -9.10114 1.000 53.96771 46 PHE B C 1
ATOM 575 O O . PHE B 1 20 ? 41.72086 -31.11261 -9.88757 1.000 60.83335 46 PHE B O 1
ATOM 583 N N . THR B 1 21 ? 42.31393 -32.88536 -8.62922 1.000 57.62631 47 THR B N 1
ATOM 584 C CA . THR B 1 21 ? 43.65543 -32.96031 -9.18300 1.000 54.37768 47 THR B CA 1
ATOM 585 C C . THR B 1 21 ? 43.63341 -33.76634 -10.48129 1.000 55.94253 47 THR B C 1
ATOM 586 O O . THR B 1 21 ? 42.61184 -34.33934 -10.86999 1.000 56.22248 47 THR B O 1
ATOM 590 N N . ARG B 1 22 ? 44.78147 -33.80565 -11.16299 1.000 56.70982 48 ARG B N 1
ATOM 591 C CA . ARG B 1 22 ? 44.86949 -34.57861 -12.39830 1.000 60.82225 48 ARG B CA 1
ATOM 592 C C . ARG B 1 22 ? 44.78653 -36.07461 -12.11908 1.000 64.79634 48 ARG B C 1
ATOM 593 O O . ARG B 1 22 ? 44.15075 -36.81982 -12.87468 1.000 65.93027 48 ARG B O 1
ATOM 601 N N . SER B 1 23 ? 45.41369 -36.53102 -11.03268 1.000 68.55485 49 SER B N 1
ATOM 602 C CA . SER B 1 23 ? 45.33531 -37.94384 -10.67928 1.000 64.27240 49 SER B CA 1
ATOM 603 C C . SER B 1 23 ? 43.90301 -38.34467 -10.34456 1.000 75.25753 49 SER B C 1
ATOM 604 O O . SER B 1 23 ? 43.46096 -39.44620 -10.69255 1.000 82.77446 49 SER B O 1
ATOM 607 N N . GLN B 1 24 ? 43.16023 -37.45788 -9.67548 1.000 71.88750 50 GLN B N 1
ATOM 608 C CA . GLN B 1 24 ? 41.74828 -37.71673 -9.40535 1.000 59.96785 50 GLN B CA 1
ATOM 609 C C . GLN B 1 24 ? 40.94148 -37.75260 -10.69778 1.000 68.15245 50 GLN B C 1
ATOM 610 O O . GLN B 1 24 ? 40.12830 -38.65905 -10.91263 1.000 72.18327 50 GLN B O 1
ATOM 616 N N . LEU B 1 25 ? 41.15206 -36.76502 -11.57168 1.000 62.02911 51 LEU B N 1
ATOM 617 C CA . LEU B 1 25 ? 40.47183 -36.74406 -12.86129 1.000 61.37196 51 LEU B CA 1
ATOM 618 C C . LEU B 1 25 ? 40.84738 -37.93448 -13.73133 1.000 69.38447 51 LEU B C 1
ATOM 619 O O . LEU B 1 25 ? 40.06946 -38.31494 -14.61124 1.000 69.67133 51 LEU B O 1
ATOM 624 N N . GLU B 1 26 ? 42.01936 -38.52998 -13.50711 1.000 63.83570 52 GLU B N 1
ATOM 625 C CA . GLU B 1 26 ? 42.43597 -39.67755 -14.30651 1.000 71.14933 52 GLU B CA 1
ATOM 626 C C . GLU B 1 26 ? 41.59629 -40.90901 -13.97830 1.000 72.93133 52 GLU B C 1
ATOM 627 O O . GLU B 1 26 ? 41.13726 -41.61763 -14.88157 1.000 62.12370 52 GLU B O 1
ATOM 633 N N . GLU B 1 27 ? 41.38013 -41.17778 -12.68704 1.000 78.69257 53 GLU B N 1
ATOM 634 C CA . GLU B 1 27 ? 40.53682 -42.30467 -12.29565 1.000 73.20472 53 GLU B CA 1
ATOM 635 C C . GLU B 1 27 ? 39.08335 -42.06623 -12.68402 1.000 70.77245 53 GLU B C 1
ATOM 636 O O . GLU B 1 27 ? 38.37345 -43.00292 -13.07006 1.000 67.78032 53 GLU B O 1
ATOM 642 N N . LEU B 1 28 ? 38.62138 -40.81828 -12.57915 1.000 68.42616 54 LEU B N 1
ATOM 643 C CA . LEU B 1 28 ? 37.24824 -40.49120 -12.94900 1.000 62.27030 54 LEU B CA 1
ATOM 644 C C . LEU B 1 28 ? 36.99773 -40.77564 -14.42589 1.000 63.26281 54 LEU B C 1
ATOM 645 O O . LEU B 1 28 ? 36.08090 -41.52488 -14.78335 1.000 59.08138 54 LEU B O 1
ATOM 650 N N . GLU B 1 29 ? 37.81798 -40.18925 -15.30184 1.000 68.84897 55 GLU B N 1
ATOM 651 C CA . GLU B 1 29 ? 37.63612 -40.39523 -16.73448 1.000 60.13196 55 GLU B CA 1
ATOM 652 C C . GLU B 1 29 ? 37.80135 -41.86049 -17.11877 1.000 62.97583 55 GLU B C 1
ATOM 653 O O . GLU B 1 29 ? 37.21630 -42.31010 -18.11145 1.000 63.53945 55 GLU B O 1
ATOM 659 N N . ALA B 1 30 ? 38.58329 -42.61928 -16.34621 1.000 70.08940 56 ALA B N 1
ATOM 660 C CA . ALA B 1 30 ? 38.71232 -44.05150 -16.59734 1.000 67.73813 56 ALA B CA 1
ATOM 661 C C . ALA B 1 30 ? 37.39172 -44.76976 -16.35026 1.000 65.26568 56 ALA B C 1
ATOM 662 O O . ALA B 1 30 ? 36.95389 -45.58987 -17.16523 1.000 59.42967 56 ALA B O 1
ATOM 664 N N . LEU B 1 31 ? 36.74333 -44.47326 -15.22168 1.000 71.41698 57 LEU B N 1
ATOM 665 C CA . LEU B 1 31 ? 35.43024 -45.04586 -14.94480 1.000 68.36902 57 LEU B CA 1
ATOM 666 C C . LEU B 1 31 ? 34.38218 -44.51790 -15.91667 1.000 65.51588 57 LEU B C 1
ATOM 667 O O . LEU B 1 31 ? 33.48488 -45.26031 -16.33375 1.000 58.17997 57 LEU B O 1
ATOM 672 N N . PHE B 1 32 ? 34.47931 -43.23621 -16.28683 1.000 64.57297 58 PHE B N 1
ATOM 673 C CA . PHE B 1 32 ? 33.52393 -42.65873 -17.22787 1.000 58.83798 58 PHE B CA 1
ATOM 674 C C . PHE B 1 32 ? 33.61431 -43.32507 -18.59324 1.000 63.15321 58 PHE B C 1
ATOM 675 O O . PHE B 1 32 ? 32.62609 -43.35460 -19.33530 1.000 57.67878 58 PHE B O 1
ATOM 683 N N . ALA B 1 33 ? 34.78418 -43.86867 -18.93917 1.000 64.49337 59 ALA B N 1
ATOM 684 C CA . ALA B 1 33 ? 34.93303 -44.55640 -20.21756 1.000 56.07077 59 ALA B CA 1
ATOM 685 C C . ALA B 1 33 ? 34.16359 -45.87216 -20.23184 1.000 67.26766 59 ALA B C 1
ATOM 686 O O . ALA B 1 33 ? 33.51919 -46.20971 -21.23202 1.000 77.16527 59 ALA B O 1
ATOM 688 N N . LYS B 1 34 ? 34.21938 -46.62942 -19.13252 1.000 54.41113 60 LYS B N 1
ATOM 689 C CA . LYS B 1 34 ? 33.47711 -47.88498 -19.05901 1.000 46.79125 60 LYS B CA 1
ATOM 690 C C . LYS B 1 34 ? 31.98185 -47.63981 -18.88796 1.000 65.81570 60 LYS B C 1
ATOM 691 O O . LYS B 1 34 ? 31.15918 -48.37362 -19.44981 1.000 66.91129 60 LYS B O 1
ATOM 697 N N . THR B 1 35 ? 31.60995 -46.61658 -18.12022 1.000 61.48474 61 THR B N 1
ATOM 698 C CA . THR B 1 35 ? 30.20654 -46.35563 -17.83430 1.000 59.09674 61 THR B CA 1
ATOM 699 C C . THR B 1 35 ? 30.02426 -44.89078 -17.46563 1.000 60.19956 61 THR B C 1
ATOM 700 O O . THR B 1 35 ? 30.83212 -44.32398 -16.72742 1.000 58.83949 61 THR B O 1
ATOM 704 N N . GLN B 1 36 ? 28.95562 -44.28917 -17.98359 1.000 55.18003 62 GLN B N 1
ATOM 705 C CA . GLN B 1 36 ? 28.59480 -42.91721 -17.65710 1.000 49.94047 62 GLN B CA 1
ATOM 706 C C . GLN B 1 36 ? 27.51554 -42.83004 -16.58819 1.000 58.52804 62 GLN B C 1
ATOM 707 O O . GLN B 1 36 ? 27.28060 -41.74184 -16.05251 1.000 47.84123 62 GLN B O 1
ATOM 713 N N . TYR B 1 37 ? 26.86038 -43.94350 -16.26796 1.000 56.66452 63 TYR B N 1
ATOM 714 C CA . TYR B 1 37 ? 25.82475 -43.99606 -15.23441 1.000 46.15811 63 TYR B CA 1
ATOM 715 C C . TYR B 1 37 ? 26.17311 -45.07559 -14.21682 1.000 61.73746 63 TYR B C 1
ATOM 716 O O . TYR B 1 37 ? 25.45288 -46.07011 -14.07330 1.000 71.08391 63 TYR B O 1
ATOM 725 N N . PRO B 1 38 ? 27.27462 -44.91397 -13.48420 1.000 61.59695 64 PRO B N 1
ATOM 726 C CA . PRO B 1 38 ? 27.68406 -45.96062 -12.54583 1.000 58.85895 64 PRO B CA 1
ATOM 727 C C . PRO B 1 38 ? 26.78045 -45.99182 -11.32513 1.000 62.97388 64 PRO B C 1
ATOM 728 O O . PRO B 1 38 ? 26.28417 -44.96186 -10.86261 1.000 70.19153 64 PRO B O 1
ATOM 732 N N . ASP B 1 39 ? 26.56328 -47.19743 -10.80598 1.000 81.18450 65 ASP B N 1
ATOM 733 C CA . ASP B 1 39 ? 25.76906 -47.34851 -9.59813 1.000 81.08123 65 ASP B CA 1
ATOM 734 C C . ASP B 1 39 ? 26.55321 -46.82415 -8.39609 1.000 73.34885 65 ASP B C 1
ATOM 735 O O . ASP B 1 39 ? 27.70409 -46.39241 -8.50615 1.000 75.56204 65 ASP B O 1
ATOM 740 N N . VAL B 1 40 ? 25.91765 -46.87098 -7.22489 1.000 77.77404 66 VAL B N 1
ATOM 741 C CA . VAL B 1 40 ? 26.54877 -46.34788 -6.01611 1.000 82.78715 66 VAL B CA 1
ATOM 742 C C . VAL B 1 40 ? 27.83223 -47.10878 -5.70029 1.000 82.82412 66 VAL B C 1
ATOM 743 O O . VAL B 1 40 ? 28.82459 -46.52118 -5.25378 1.000 81.29383 66 VAL B O 1
ATOM 747 N N . TYR B 1 41 ? 27.83778 -48.42340 -5.92919 1.000 73.26767 67 TYR B N 1
ATOM 748 C CA . TYR B 1 41 ? 29.01393 -49.22336 -5.60048 1.000 72.96346 67 TYR B CA 1
ATOM 749 C C . TYR B 1 41 ? 30.19224 -48.88407 -6.50880 1.000 63.79891 67 TYR B C 1
ATOM 750 O O . TYR B 1 41 ? 31.34301 -48.85646 -6.05711 1.000 57.80296 67 TYR B O 1
ATOM 759 N N . ALA B 1 42 ? 29.92875 -48.62224 -7.79136 1.000 64.68807 68 ALA B N 1
ATOM 760 C CA . ALA B 1 42 ? 30.98729 -48.17778 -8.69083 1.000 66.40509 68 ALA B CA 1
ATOM 761 C C . ALA B 1 42 ? 31.46891 -46.77329 -8.35559 1.000 70.23001 68 ALA B C 1
ATOM 762 O O . ALA B 1 42 ? 32.60453 -46.42060 -8.69461 1.000 63.42660 68 ALA B O 1
ATOM 764 N N . ARG B 1 43 ? 30.63634 -45.96787 -7.69587 1.000 60.99276 69 ARG B N 1
ATOM 765 C CA . ARG B 1 43 ? 31.05390 -44.61719 -7.34524 1.000 52.32657 69 ARG B CA 1
ATOM 766 C C . ARG B 1 43 ? 31.82598 -44.58326 -6.03040 1.000 64.37725 69 ARG B C 1
ATOM 767 O O . ARG B 1 43 ? 32.73676 -43.76388 -5.86990 1.000 64.65716 69 ARG B O 1
ATOM 775 N N . GLU B 1 44 ? 31.46985 -45.44982 -5.07645 1.000 68.61950 70 GLU B N 1
ATOM 776 C CA . GLU B 1 44 ? 32.24897 -45.56088 -3.84582 1.000 60.97126 70 GLU B CA 1
ATOM 777 C C . GLU B 1 44 ? 33.68379 -45.97852 -4.13882 1.000 63.83607 70 GLU B C 1
ATOM 778 O O . GLU B 1 44 ? 34.62760 -45.43787 -3.55162 1.000 61.92113 70 GLU B O 1
ATOM 784 N N . GLU B 1 45 ? 33.86407 -46.94740 -5.04062 1.000 56.73355 71 GLU B N 1
ATOM 785 C CA . GLU B 1 45 ? 35.19175 -47.49503 -5.29880 1.000 61.47294 71 GLU B CA 1
ATOM 786 C C . GLU B 1 45 ? 36.13700 -46.43395 -5.84949 1.000 66.58899 71 GLU B C 1
ATOM 787 O O . GLU B 1 45 ? 37.29236 -46.33811 -5.41836 1.000 66.55089 71 GLU B O 1
ATOM 793 N N . VAL B 1 46 ? 35.66694 -45.62790 -6.80266 1.000 66.77576 72 VAL B N 1
ATOM 794 C CA . VAL B 1 46 ? 36.51128 -44.56899 -7.34384 1.000 52.22038 72 VAL B CA 1
ATOM 795 C C . VAL B 1 46 ? 36.66113 -43.42840 -6.34419 1.000 60.73568 72 VAL B C 1
ATOM 796 O O . VAL B 1 46 ? 37.67743 -42.72491 -6.34886 1.000 64.95843 72 VAL B O 1
ATOM 800 N N . ALA B 1 47 ? 35.66793 -43.22143 -5.47629 1.000 60.73951 73 ALA B N 1
ATOM 801 C CA . ALA B 1 47 ? 35.78385 -42.17098 -4.47172 1.000 55.89476 73 ALA B CA 1
ATOM 802 C C . ALA B 1 47 ? 36.88942 -42.48130 -3.47594 1.000 64.36434 73 ALA B C 1
ATOM 803 O O . ALA B 1 47 ? 37.53869 -41.56450 -2.95972 1.000 60.64326 73 ALA B O 1
ATOM 805 N N . LEU B 1 48 ? 37.11737 -43.76463 -3.19714 1.000 64.63781 74 LEU B N 1
ATOM 806 C CA . LEU B 1 48 ? 38.20727 -44.15798 -2.31453 1.000 60.82291 74 LEU B CA 1
ATOM 807 C C . LEU B 1 48 ? 39.55814 -44.03010 -3.00485 1.000 66.97235 74 LEU B C 1
ATOM 808 O O . LEU B 1 48 ? 40.53630 -43.60433 -2.38164 1.000 74.77335 74 LEU B O 1
ATOM 813 N N . LYS B 1 49 ? 39.63041 -44.39364 -4.28648 1.000 58.49187 75 LYS B N 1
ATOM 814 C CA . LYS B 1 49 ? 40.88141 -44.24951 -5.02322 1.000 64.03537 75 LYS B CA 1
ATOM 815 C C . LYS B 1 49 ? 41.32806 -42.79409 -5.07780 1.000 66.86104 75 LYS B C 1
ATOM 816 O O . LYS B 1 49 ? 42.52116 -42.50170 -4.91775 1.000 68.19427 75 LYS B O 1
ATOM 822 N N . ILE B 1 50 ? 40.38722 -41.87312 -5.31495 1.000 66.68219 76 ILE B N 1
ATOM 823 C CA . ILE B 1 50 ? 40.70927 -40.45681 -5.42725 1.000 52.93072 76 ILE B CA 1
ATOM 824 C C . ILE B 1 50 ? 40.64884 -39.75307 -4.08422 1.000 70.81637 76 ILE B C 1
ATOM 825 O O . ILE B 1 50 ? 40.86752 -38.53728 -4.02869 1.000 77.77270 76 ILE B O 1
ATOM 830 N N . ASN B 1 51 ? 40.33812 -40.47467 -3.00898 1.000 67.20157 77 ASN B N 1
ATOM 831 C CA . ASN B 1 51 ? 40.26397 -39.94059 -1.65199 1.000 63.52088 77 ASN B CA 1
ATOM 832 C C . ASN B 1 51 ? 39.30968 -38.74853 -1.58068 1.000 65.84215 77 ASN B C 1
ATOM 833 O O . ASN B 1 51 ? 39.67952 -37.64706 -1.17881 1.000 67.68162 77 ASN B O 1
ATOM 838 N N . LEU B 1 52 ? 38.07874 -38.97603 -2.02458 1.000 63.25781 78 LEU B N 1
ATOM 839 C CA . LEU B 1 52 ? 37.03448 -37.96476 -2.03582 1.000 52.27710 78 LEU B CA 1
ATOM 840 C C . LEU B 1 52 ? 35.72826 -38.59791 -1.59812 1.000 59.65468 78 LEU B C 1
ATOM 841 O O . LEU B 1 52 ? 35.57187 -39.82394 -1.67309 1.000 68.34923 78 LEU B O 1
ATOM 846 N N . PRO B 1 53 ? 34.76592 -37.80374 -1.13023 1.000 58.34590 79 PRO B N 1
ATOM 847 C CA . PRO B 1 53 ? 33.45164 -38.36367 -0.80534 1.000 51.66630 79 PRO B CA 1
ATOM 848 C C . PRO B 1 53 ? 32.73557 -38.84510 -2.05655 1.000 47.20273 79 PRO B C 1
ATOM 849 O O . PRO B 1 53 ? 32.92488 -38.31214 -3.15270 1.000 56.12271 79 PRO B O 1
ATOM 853 N N . GLU B 1 54 ? 31.89930 -39.87092 -1.87811 1.000 49.89945 80 GLU B N 1
ATOM 854 C CA . GLU B 1 54 ? 31.14736 -40.41200 -3.00610 1.000 46.43855 80 GLU B CA 1
ATOM 855 C C . GLU B 1 54 ? 30.22403 -39.36107 -3.61200 1.000 59.63458 80 GLU B C 1
ATOM 856 O O . GLU B 1 54 ? 30.01774 -39.33481 -4.83127 1.000 49.84059 80 GLU B O 1
ATOM 862 N N . SER B 1 55 ? 29.65312 -38.48872 -2.77578 1.000 45.83970 81 SER B N 1
ATOM 863 C CA . SER B 1 55 ? 28.72943 -37.47868 -3.28196 1.000 41.86223 81 SER B CA 1
ATOM 864 C C . SER B 1 55 ? 29.41688 -36.52826 -4.25120 1.000 58.86195 81 SER B C 1
ATOM 865 O O . SER B 1 55 ? 28.76326 -35.96462 -5.13624 1.000 59.11740 81 SER B O 1
ATOM 868 N N . ARG B 1 56 ? 30.73159 -36.34637 -4.11061 1.000 58.51928 82 ARG B N 1
ATOM 869 C CA . ARG B 1 56 ? 31.45746 -35.49710 -5.04811 1.000 54.37650 82 ARG B CA 1
ATOM 870 C C . ARG B 1 56 ? 31.64244 -36.18658 -6.39349 1.000 56.50276 82 ARG B C 1
ATOM 871 O O . ARG B 1 56 ? 31.64012 -35.52679 -7.43928 1.000 62.53658 82 ARG B O 1
ATOM 879 N N . VAL B 1 57 ? 31.79778 -37.51179 -6.39380 1.000 52.67332 83 VAL B N 1
ATOM 880 C CA . VAL B 1 57 ? 31.97559 -38.21504 -7.65879 1.000 52.75408 83 VAL B CA 1
ATOM 881 C C . VAL B 1 57 ? 30.65004 -38.42396 -8.38049 1.000 53.85076 83 VAL B C 1
ATOM 882 O O . VAL B 1 57 ? 30.64648 -38.66794 -9.59301 1.000 58.77037 83 VAL B O 1
ATOM 886 N N . GLN B 1 58 ? 29.51927 -38.32307 -7.67934 1.000 49.99788 84 GLN B N 1
ATOM 887 C CA . GLN B 1 58 ? 28.23980 -38.36535 -8.37665 1.000 54.28984 84 GLN B CA 1
ATOM 888 C C . GLN B 1 58 ? 27.93312 -37.03042 -9.03859 1.000 54.28238 84 GLN B C 1
ATOM 889 O O . GLN B 1 58 ? 27.42349 -36.99332 -10.16449 1.000 51.41553 84 GLN B O 1
ATOM 895 N N . VAL B 1 59 ? 28.22993 -35.92631 -8.34900 1.000 59.22711 85 VAL B N 1
ATOM 896 C CA . VAL B 1 59 ? 28.08615 -34.61109 -8.96170 1.000 49.90184 85 VAL B CA 1
ATOM 897 C C . VAL B 1 59 ? 29.04724 -34.47252 -10.12990 1.000 47.18557 85 VAL B C 1
ATOM 898 O O . VAL B 1 59 ? 28.74446 -33.79209 -11.11727 1.000 53.88136 85 VAL B O 1
ATOM 902 N N . TRP B 1 60 ? 30.20661 -35.13062 -10.05356 1.000 55.71923 86 TRP B N 1
ATOM 903 C CA . TRP B 1 60 ? 31.15580 -35.08358 -11.16087 1.000 58.19487 86 TRP B CA 1
ATOM 904 C C . TRP B 1 60 ? 30.59451 -35.77876 -12.39477 1.000 43.79214 86 TRP B C 1
ATOM 905 O O . TRP B 1 60 ? 30.64103 -35.23245 -13.50258 1.000 45.24683 86 TRP B O 1
ATOM 916 N N . PHE B 1 61 ? 30.05722 -36.98933 -12.22176 1.000 43.53182 87 PHE B N 1
ATOM 917 C CA . PHE B 1 61 ? 29.48716 -37.71040 -13.35524 1.000 45.23370 87 PHE B CA 1
ATOM 918 C C . PHE B 1 61 ? 28.29649 -36.96467 -13.94247 1.000 50.28730 87 PHE B C 1
ATOM 919 O O . PHE B 1 61 ? 28.11883 -36.93667 -15.16587 1.000 47.94288 87 PHE B O 1
ATOM 927 N N . LYS B 1 62 ? 27.47522 -36.34593 -13.08855 1.000 49.95586 88 LYS B N 1
ATOM 928 C CA . LYS B 1 62 ? 26.38163 -35.51600 -13.58467 1.000 40.00411 88 LYS B CA 1
ATOM 929 C C . LYS B 1 62 ? 26.91308 -34.37766 -14.44424 1.000 52.55359 88 LYS B C 1
ATOM 930 O O . LYS B 1 62 ? 26.39656 -34.11445 -15.53618 1.000 63.83911 88 LYS B O 1
ATOM 936 N N . ASN B 1 63 ? 27.95442 -33.69155 -13.96796 1.000 43.22186 89 ASN B N 1
ATOM 937 C CA . ASN B 1 63 ? 28.56260 -32.63924 -14.77463 1.000 39.13267 89 ASN B CA 1
ATOM 938 C C . ASN B 1 63 ? 29.29874 -33.21767 -15.97439 1.000 53.77825 89 ASN B C 1
ATOM 939 O O . ASN B 1 63 ? 29.32163 -32.60517 -17.04789 1.000 57.88065 89 ASN B O 1
ATOM 944 N N . ARG B 1 64 ? 29.91294 -34.39228 -15.81174 1.000 55.74534 90 ARG B N 1
ATOM 945 C CA . ARG B 1 64 ? 30.67835 -34.98232 -16.90716 1.000 50.88748 90 ARG B CA 1
ATOM 946 C C . ARG B 1 64 ? 29.77123 -35.41566 -18.05393 1.000 56.07983 90 ARG B C 1
ATOM 947 O O . ARG B 1 64 ? 30.13720 -35.27618 -19.22845 1.000 55.83014 90 ARG B O 1
ATOM 955 N N . ARG B 1 65 ? 28.58671 -35.94781 -17.73958 1.000 53.26630 91 ARG B N 1
ATOM 956 C CA . ARG B 1 65 ? 27.64825 -36.28138 -18.80480 1.000 48.99465 91 ARG B CA 1
ATOM 957 C C . ARG B 1 65 ? 27.11677 -35.02985 -19.48974 1.000 56.69097 91 ARG B C 1
ATOM 958 O O . ARG B 1 65 ? 26.81404 -35.06258 -20.68582 1.000 66.68163 91 ARG B O 1
ATOM 966 N N . ALA B 1 66 ? 26.99618 -33.91996 -18.75938 1.000 50.65488 92 ALA B N 1
ATOM 967 C CA . ALA B 1 66 ? 26.63189 -32.66281 -19.40428 1.000 56.97991 92 ALA B CA 1
ATOM 968 C C . ALA B 1 66 ? 27.74911 -32.17522 -20.31700 1.000 64.95352 92 ALA B C 1
ATOM 969 O O . ALA B 1 66 ? 27.48410 -31.65245 -21.40539 1.000 72.11597 92 ALA B O 1
ATOM 971 N N . LYS B 1 67 ? 29.00607 -32.33322 -19.88890 1.000 63.97145 93 LYS B N 1
ATOM 972 C CA . LYS B 1 67 ? 30.13448 -31.96727 -20.74098 1.000 68.60001 93 LYS B CA 1
ATOM 973 C C . LYS B 1 67 ? 30.08633 -32.72335 -22.06255 1.000 59.47803 93 LYS B C 1
ATOM 974 O O . LYS B 1 67 ? 30.31577 -32.14767 -23.13137 1.000 57.68605 93 LYS B O 1
ATOM 980 N N . CYS B 1 68 ? 29.78327 -34.02169 -22.00445 1.000 62.99557 94 CYS B N 1
ATOM 981 C CA . CYS B 1 68 ? 29.63337 -34.80601 -23.22486 1.000 60.88088 94 CYS B CA 1
ATOM 982 C C . CYS B 1 68 ? 28.50848 -34.26371 -24.09981 1.000 68.41358 94 CYS B C 1
ATOM 983 O O . CYS B 1 68 ? 28.64794 -34.19222 -25.32668 1.000 64.03453 94 CYS B O 1
ATOM 986 N N . ARG B 1 69 ? 27.38500 -33.87839 -23.48689 1.000 78.61191 95 ARG B N 1
ATOM 987 C CA . ARG B 1 69 ? 26.28175 -33.30775 -24.25224 1.000 73.46866 95 ARG B CA 1
ATOM 988 C C . ARG B 1 69 ? 26.64261 -31.93113 -24.79630 1.000 68.74352 95 ARG B C 1
ATOM 989 O O . ARG B 1 69 ? 26.32084 -31.61204 -25.94677 1.000 70.52603 95 ARG B O 1
ATOM 997 N N . GLN B 1 70 ? 27.31621 -31.10915 -23.98531 1.000 65.60511 96 GLN B N 1
ATOM 998 C CA . GLN B 1 70 ? 27.73265 -29.78561 -24.43387 1.000 58.66237 96 GLN B CA 1
ATOM 999 C C . GLN B 1 70 ? 28.64233 -29.87354 -25.65060 1.000 65.51248 96 GLN B C 1
ATOM 1000 O O . GLN B 1 70 ? 28.49639 -29.09412 -26.59900 1.000 63.05004 96 GLN B O 1
ATOM 1006 N N . GLN B 1 71 ? 29.58312 -30.82216 -25.64558 1.000 71.30646 97 GLN B N 1
ATOM 1007 C CA . GLN B 1 71 ? 30.59038 -30.86425 -26.69905 1.000 60.45062 97 GLN B CA 1
ATOM 1008 C C . GLN B 1 71 ? 30.01794 -31.35542 -28.02369 1.000 65.67038 97 GLN B C 1
ATOM 1009 O O . GLN B 1 71 ? 30.47602 -30.92129 -29.08579 1.000 70.53750 97 GLN B O 1
ATOM 1015 N N . ARG B 1 72 ? 29.02703 -32.25171 -27.99429 1.000 69.77091 98 ARG B N 1
ATOM 1016 C CA . ARG B 1 72 ? 28.38603 -32.65290 -29.24349 1.000 67.89580 98 ARG B CA 1
ATOM 1017 C C . ARG B 1 72 ? 27.57638 -31.50595 -29.84198 1.000 71.00518 98 ARG B C 1
ATOM 1018 O O . ARG B 1 72 ? 27.54710 -31.33855 -31.06713 1.000 68.34380 98 ARG B O 1
ATOM 1026 N N . GLN B 1 73 ? 26.92363 -30.70107 -29.00340 1.000 71.21844 99 GLN B N 1
ATOM 1027 C CA . GLN B 1 73 ? 26.24955 -29.51377 -29.51808 1.000 76.58378 99 GLN B CA 1
ATOM 1028 C C . GLN B 1 73 ? 27.25734 -28.47049 -29.98436 1.000 70.56744 99 GLN B C 1
ATOM 1029 O O . GLN B 1 73 ? 27.06964 -27.84132 -31.03261 1.000 75.29580 99 GLN B O 1
ATOM 1035 N N . GLN B 1 74 ? 28.33434 -28.27516 -29.21812 1.000 67.26925 100 GLN B N 1
ATOM 1036 C CA . GLN B 1 74 ? 29.38935 -27.35444 -29.63334 1.000 63.17269 100 GLN B CA 1
ATOM 1037 C C . GLN B 1 74 ? 30.02952 -27.79508 -30.94567 1.000 72.40315 100 GLN B C 1
ATOM 1038 O O . GLN B 1 74 ? 30.48428 -26.95594 -31.73172 1.000 73.10380 100 GLN B O 1
ATOM 1044 N N . GLN B 1 75 ? 30.05235 -29.10227 -31.20995 1.000 68.56895 101 GLN B N 1
ATOM 1045 C CA . GLN B 1 75 ? 30.58080 -29.61457 -32.47008 1.000 57.93338 101 GLN B CA 1
ATOM 1046 C C . GLN B 1 75 ? 29.63076 -29.35006 -33.63281 1.000 72.46886 101 GLN B C 1
ATOM 1047 O O . GLN B 1 75 ? 30.06667 -28.90779 -34.70179 1.000 79.91011 101 GLN B O 1
ATOM 1053 N N . LYS B 1 76 ? 28.33385 -29.61904 -33.44926 1.000 81.85617 102 LYS B N 1
ATOM 1054 C CA . LYS B 1 76 ? 27.35845 -29.31050 -34.49087 1.000 85.45262 102 LYS B CA 1
ATOM 1055 C C . LYS B 1 76 ? 27.27276 -27.81267 -34.76581 1.000 88.56207 102 LYS B C 1
ATOM 1056 O O . LYS B 1 76 ? 26.89582 -27.41488 -35.87335 1.000 88.89962 102 LYS B O 1
ATOM 1062 N N . GLN B 1 77 ? 27.62341 -26.97615 -33.78614 1.000 76.64253 103 GLN B N 1
ATOM 1063 C CA . GLN B 1 77 ? 27.66943 -25.53314 -34.00610 1.000 89.25079 103 GLN B CA 1
ATOM 1064 C C . GLN B 1 77 ? 28.81542 -25.15298 -34.93884 1.000 101.05440 103 GLN B C 1
ATOM 1065 O O . GLN B 1 77 ? 28.61718 -24.43017 -35.92289 1.000 84.99423 103 GLN B O 1
ATOM 1071 N N . GLN B 1 78 ? 30.02110 -25.63035 -34.64377 1.000 94.01744 104 GLN B N 1
ATOM 1072 C CA . GLN B 1 78 ? 31.21062 -25.28295 -35.41493 1.000 81.87459 104 GLN B CA 1
ATOM 1073 C C . GLN B 1 78 ? 31.27605 -26.06057 -36.72884 1.000 67.52815 104 GLN B C 1
ATOM 1074 O O . GLN B 1 78 ? 30.24724 -26.39278 -37.31993 1.000 75.38711 104 GLN B O 1
ATOM 1080 N N . ARG C 1 14 ? 56.58867 -43.13144 -42.94362 1.000 111.20942 40 ARG C N 1
ATOM 1081 C CA . ARG C 1 14 ? 57.07187 -44.34215 -42.28677 1.000 128.19729 40 ARG C CA 1
ATOM 1082 C C . ARG C 1 14 ? 57.05795 -44.18655 -40.76380 1.000 126.38875 40 ARG C C 1
ATOM 1083 O O . ARG C 1 14 ? 55.99120 -44.20070 -40.14501 1.000 125.69564 40 ARG C O 1
ATOM 1085 N N . ARG C 1 15 ? 58.24849 -44.04204 -40.17495 1.000 108.66012 41 ARG C N 1
ATOM 1086 C CA . ARG C 1 15 ? 58.41753 -43.82544 -38.74052 1.000 104.33336 41 ARG C CA 1
ATOM 1087 C C . ARG C 1 15 ? 57.75428 -44.93255 -37.92794 1.000 106.40841 41 ARG C C 1
ATOM 1088 O O . ARG C 1 15 ? 58.15894 -46.09580 -38.01877 1.000 106.97582 41 ARG C O 1
ATOM 1090 N N . GLU C 1 16 ? 56.74089 -44.58717 -37.13734 1.000 100.91247 42 GLU C N 1
ATOM 1091 C CA . GLU C 1 16 ? 56.06025 -45.55555 -36.28618 1.000 99.62690 42 GLU C CA 1
ATOM 1092 C C . GLU C 1 16 ? 54.75498 -44.94082 -35.80502 1.000 96.24550 42 GLU C C 1
ATOM 1093 O O . GLU C 1 16 ? 54.53887 -43.73156 -35.92622 1.000 111.69326 42 GLU C O 1
ATOM 1095 N N . ARG C 1 17 ? 53.88664 -45.79026 -35.25997 1.000 73.93813 43 ARG C N 1
ATOM 1096 C CA . ARG C 1 17 ? 52.59587 -45.32155 -34.77367 1.000 64.34171 43 ARG C CA 1
ATOM 1097 C C . ARG C 1 17 ? 52.78470 -44.31085 -33.64757 1.000 61.89199 43 ARG C C 1
ATOM 1098 O O . ARG C 1 17 ? 53.63613 -44.48220 -32.77155 1.000 64.12298 43 ARG C O 1
ATOM 1106 N N . THR C 1 18 ? 51.99071 -43.24444 -33.67902 1.000 58.37731 44 THR C N 1
ATOM 1107 C CA . THR C 1 18 ? 52.11014 -42.18927 -32.68411 1.000 60.29950 44 THR C CA 1
ATOM 1108 C C . THR C 1 18 ? 51.49053 -42.62238 -31.36246 1.000 62.76950 44 THR C C 1
ATOM 1109 O O . THR C 1 18 ? 50.43572 -43.26157 -31.33284 1.000 60.84807 44 THR C O 1
ATOM 1113 N N . THR C 1 19 ? 52.16290 -42.27536 -30.26710 1.000 60.41184 45 THR C N 1
ATOM 1114 C CA . THR C 1 19 ? 51.63385 -42.42039 -28.91694 1.000 60.15864 45 THR C CA 1
ATOM 1115 C C . THR C 1 19 ? 51.61745 -41.05338 -28.24730 1.000 63.17100 45 THR C C 1
ATOM 1116 O O . THR C 1 19 ? 52.61626 -40.32640 -28.28620 1.000 76.81694 45 THR C O 1
ATOM 1120 N N . PHE C 1 20 ? 50.48683 -40.70505 -27.63978 1.000 52.33457 46 PHE C N 1
ATOM 1121 C CA . PHE C 1 20 ? 50.32199 -39.42605 -26.96187 1.000 52.97836 46 PHE C CA 1
ATOM 1122 C C . PHE C 1 20 ? 50.52612 -39.61248 -25.46315 1.000 58.64216 46 PHE C C 1
ATOM 1123 O O . PHE C 1 20 ? 49.79642 -40.37801 -24.82372 1.000 59.27476 46 PHE C O 1
ATOM 1131 N N . THR C 1 21 ? 51.51171 -38.91048 -24.90816 1.000 60.81934 47 THR C N 1
ATOM 1132 C CA . THR C 1 21 ? 51.71921 -38.90563 -23.46897 1.000 55.43793 47 THR C CA 1
ATOM 1133 C C . THR C 1 21 ? 50.63401 -38.06958 -22.79091 1.000 59.36631 47 THR C C 1
ATOM 1134 O O . THR C 1 21 ? 49.73032 -37.52725 -23.43416 1.000 59.53255 47 THR C O 1
ATOM 1138 N N . ARG C 1 22 ? 50.72612 -37.96402 -21.46355 1.000 73.39232 48 ARG C N 1
ATOM 1139 C CA . ARG C 1 22 ? 49.73859 -37.18634 -20.72135 1.000 72.89625 48 ARG C CA 1
ATOM 1140 C C . ARG C 1 22 ? 49.89820 -35.69488 -20.98453 1.000 74.30672 48 ARG C C 1
ATOM 1141 O O . ARG C 1 22 ? 48.90491 -34.96385 -21.07651 1.000 80.19462 48 ARG C O 1
ATOM 1149 N N . SER C 1 23 ? 51.14003 -35.22888 -21.11617 1.000 66.58118 49 SER C N 1
ATOM 1150 C CA . SER C 1 23 ? 51.38071 -33.81380 -21.37127 1.000 57.08014 49 SER C CA 1
ATOM 1151 C C . SER C 1 23 ? 50.82529 -33.40076 -22.72840 1.000 66.41250 49 SER C C 1
ATOM 1152 O O . SER C 1 23 ? 50.15661 -32.36782 -22.85007 1.000 67.63080 49 SER C O 1
ATOM 1155 N N . GLN C 1 24 ? 51.08718 -34.20601 -23.76148 1.000 67.49066 50 GLN C N 1
ATOM 1156 C CA . GLN C 1 24 ? 50.57464 -33.90844 -25.09532 1.000 61.01096 50 GLN C CA 1
ATOM 1157 C C . GLN C 1 24 ? 49.05072 -33.90530 -25.11271 1.000 59.81762 50 GLN C C 1
ATOM 1158 O O . GLN C 1 24 ? 48.42953 -32.98946 -25.66324 1.000 54.08817 50 GLN C O 1
ATOM 1164 N N . LEU C 1 25 ? 48.42937 -34.92507 -24.50943 1.000 61.74292 51 LEU C N 1
ATOM 1165 C CA . LEU C 1 25 ? 46.97225 -34.95699 -24.43019 1.000 58.85835 51 LEU C CA 1
ATOM 1166 C C . LEU C 1 25 ? 46.42353 -33.74027 -23.69842 1.000 63.73897 51 LEU C C 1
ATOM 1167 O O . LEU C 1 25 ? 45.30614 -33.29811 -23.98541 1.000 67.47226 51 LEU C O 1
ATOM 1172 N N . GLU C 1 26 ? 47.19201 -33.18282 -22.76087 1.000 65.22548 52 GLU C N 1
ATOM 1173 C CA . GLU C 1 26 ? 46.72588 -32.02038 -22.01402 1.000 60.54144 52 GLU C CA 1
ATOM 1174 C C . GLU C 1 26 ? 46.64947 -30.78419 -22.90483 1.000 67.17194 52 GLU C C 1
ATOM 1175 O O . GLU C 1 26 ? 45.65400 -30.05114 -22.88066 1.000 67.49421 52 GLU C O 1
ATOM 1181 N N . GLU C 1 27 ? 47.69656 -30.53115 -23.69500 1.000 65.85607 53 GLU C N 1
ATOM 1182 C CA . GLU C 1 27 ? 47.66954 -29.39647 -24.61430 1.000 63.22881 53 GLU C CA 1
ATOM 1183 C C . GLU C 1 27 ? 46.63215 -29.60145 -25.71017 1.000 69.72264 53 GLU C C 1
ATOM 1184 O O . GLU C 1 27 ? 46.02073 -28.63866 -26.18809 1.000 65.04632 53 GLU C O 1
ATOM 1190 N N . LEU C 1 28 ? 46.42190 -30.85238 -26.12116 1.000 61.53312 54 LEU C N 1
ATOM 1191 C CA . LEU C 1 28 ? 45.43507 -31.14380 -27.15491 1.000 57.06469 54 LEU C CA 1
ATOM 1192 C C . LEU C 1 28 ? 44.01947 -30.88468 -26.65374 1.000 62.77186 54 LEU C C 1
ATOM 1193 O O . LEU C 1 28 ? 43.22234 -30.22724 -27.33402 1.000 64.76956 54 LEU C O 1
ATOM 1198 N N . GLU C 1 29 ? 43.68952 -31.38961 -25.45952 1.000 65.51795 55 GLU C N 1
ATOM 1199 C CA . GLU C 1 29 ? 42.35904 -31.15486 -24.90669 1.000 67.98006 55 GLU C CA 1
ATOM 1200 C C . GLU C 1 29 ? 42.12122 -29.67604 -24.63098 1.000 72.92546 55 GLU C C 1
ATOM 1201 O O . GLU C 1 29 ? 40.98477 -29.19946 -24.73888 1.000 68.51572 55 GLU C O 1
ATOM 1207 N N . ALA C 1 30 ? 43.17451 -28.93792 -24.27047 1.000 72.26996 56 ALA C N 1
ATOM 1208 C CA . ALA C 1 30 ? 43.03416 -27.50070 -24.06413 1.000 67.98419 56 ALA C CA 1
ATOM 1209 C C . ALA C 1 30 ? 42.60079 -26.80299 -25.34550 1.000 69.86247 56 ALA C C 1
AT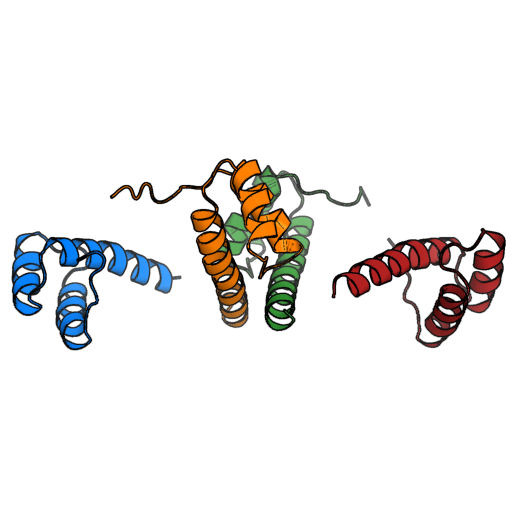OM 1210 O O . ALA C 1 30 ? 41.75531 -25.90152 -25.31523 1.000 71.37702 56 ALA C O 1
ATOM 1212 N N . LEU C 1 31 ? 43.16830 -27.20757 -26.48342 1.000 69.99336 57 LEU C N 1
ATOM 1213 C CA . LEU C 1 31 ? 42.74427 -26.63966 -27.75799 1.000 73.54895 57 LEU C CA 1
ATOM 1214 C C . LEU C 1 31 ? 41.36823 -27.15673 -28.15888 1.000 69.31614 57 LEU C C 1
ATOM 1215 O O . LEU C 1 31 ? 40.53412 -26.39128 -28.65626 1.000 66.11458 57 LEU C O 1
ATOM 1220 N N . PHE C 1 32 ? 41.10863 -28.45033 -27.93764 1.000 75.45425 58 PHE C N 1
ATOM 1221 C CA . PHE C 1 32 ? 39.81094 -29.02680 -28.27499 1.000 71.53848 58 PHE C CA 1
ATOM 1222 C C . PHE C 1 32 ? 38.67560 -28.38170 -27.49284 1.000 65.19546 58 PHE C C 1
ATOM 1223 O O . PHE C 1 32 ? 37.52162 -28.44113 -27.93100 1.000 58.51339 58 PHE C O 1
ATOM 1231 N N . ALA C 1 33 ? 38.97431 -27.76904 -26.34699 1.000 64.07238 59 ALA C N 1
ATOM 1232 C CA . ALA C 1 33 ? 37.95273 -27.03946 -25.60684 1.000 68.91719 59 ALA C CA 1
ATOM 1233 C C . ALA C 1 33 ? 37.64508 -25.70493 -26.27448 1.000 71.17534 59 ALA C C 1
ATOM 1234 O O . ALA C 1 33 ? 36.47591 -25.35049 -26.46243 1.000 82.16677 59 ALA C O 1
ATOM 1236 N N . LYS C 1 34 ? 38.68641 -24.95682 -26.64674 1.000 59.23549 60 LYS C N 1
ATOM 1237 C CA . LYS C 1 34 ? 38.47958 -23.67736 -27.31646 1.000 60.88197 60 LYS C CA 1
ATOM 1238 C C . LYS C 1 34 ? 37.82618 -23.87268 -28.67956 1.000 70.84893 60 LYS C C 1
ATOM 1239 O O . LYS C 1 34 ? 36.89435 -23.14625 -29.04338 1.000 72.01994 60 LYS C O 1
ATOM 1245 N N . THR C 1 35 ? 38.29764 -24.85625 -29.44512 1.000 66.88060 61 THR C N 1
ATOM 1246 C CA . THR C 1 35 ? 37.74573 -25.13872 -30.76233 1.000 58.02332 61 THR C CA 1
ATOM 1247 C C . THR C 1 35 ? 37.95892 -26.60728 -31.10121 1.000 60.59419 61 THR C C 1
ATOM 1248 O O . THR C 1 35 ? 38.98678 -27.19895 -30.76098 1.000 55.40994 61 THR C O 1
ATOM 1252 N N . GLN C 1 36 ? 36.97044 -27.19153 -31.77481 1.000 61.41434 62 GLN C N 1
ATOM 1253 C CA . GLN C 1 36 ? 37.07117 -28.56389 -32.24675 1.000 53.58411 62 GLN C CA 1
ATOM 1254 C C . GLN C 1 36 ? 37.48480 -28.65490 -33.70650 1.000 57.09305 62 GLN C C 1
ATOM 1255 O O . GLN C 1 36 ? 37.80672 -29.75082 -34.17677 1.000 59.08337 62 GLN C O 1
ATOM 1261 N N . TYR C 1 37 ? 37.48709 -27.53792 -34.42810 1.000 54.92072 63 TYR C N 1
ATOM 1262 C CA . TYR C 1 37 ? 37.88529 -27.49601 -35.83365 1.000 59.10480 63 TYR C CA 1
ATOM 1263 C C . TYR C 1 37 ? 38.95095 -26.42123 -36.01864 1.000 65.19925 63 TYR C C 1
ATOM 1264 O O . TYR C 1 37 ? 38.70607 -25.39050 -36.65389 1.000 80.79791 63 TYR C O 1
ATOM 1273 N N . PRO C 1 38 ? 40.14874 -26.63327 -35.47927 1.000 60.93742 64 PRO C N 1
ATOM 1274 C CA . PRO C 1 38 ? 41.19772 -25.61980 -35.61145 1.000 65.12573 64 PRO C CA 1
ATOM 1275 C C . PRO C 1 38 ? 41.82427 -25.64366 -36.99485 1.000 73.99762 64 PRO C C 1
ATOM 1276 O O . PRO C 1 38 ? 41.83172 -26.66393 -37.68807 1.000 72.70230 64 PRO C O 1
ATOM 1280 N N . ASP C 1 39 ? 42.34372 -24.48868 -37.39657 1.000 82.08579 65 ASP C N 1
ATOM 1281 C CA . ASP C 1 39 ? 43.02793 -24.37237 -38.67352 1.000 72.64725 65 ASP C CA 1
ATOM 1282 C C . ASP C 1 39 ? 44.49003 -24.78207 -38.53326 1.000 74.81690 65 ASP C C 1
ATOM 1283 O O . ASP C 1 39 ? 45.03280 -24.88281 -37.42917 1.000 68.60260 65 ASP C O 1
ATOM 1288 N N . VAL C 1 40 ? 45.12528 -25.01613 -39.68517 1.000 79.10068 66 VAL C N 1
ATOM 1289 C CA . VAL C 1 40 ? 46.49066 -25.52139 -39.71548 1.000 81.86179 66 VAL C CA 1
ATOM 1290 C C . VAL C 1 40 ? 47.45014 -24.57920 -38.99804 1.000 85.12041 66 VAL C C 1
ATOM 1291 O O . VAL C 1 40 ? 48.51041 -25.01279 -38.53753 1.000 84.19063 66 VAL C O 1
ATOM 1295 N N . TYR C 1 41 ? 47.10530 -23.29320 -38.88342 1.000 82.47197 67 TYR C N 1
ATOM 1296 C CA . TYR C 1 41 ? 47.93077 -22.39233 -38.08768 1.000 85.03413 67 TYR C CA 1
ATOM 1297 C C . TYR C 1 41 ? 47.80115 -22.69916 -36.60236 1.000 84.11112 67 TYR C C 1
ATOM 1298 O O . TYR C 1 41 ? 48.79715 -22.67193 -35.87371 1.000 83.08741 67 TYR C O 1
ATOM 1307 N N . ALA C 1 42 ? 46.58470 -22.99023 -36.13309 1.000 65.67086 68 ALA C N 1
ATOM 1308 C CA . ALA C 1 42 ? 46.40510 -23.35887 -34.73365 1.000 76.77523 68 ALA C CA 1
ATOM 1309 C C . ALA C 1 42 ? 46.88415 -24.77770 -34.46459 1.000 81.97232 68 ALA C C 1
ATOM 1310 O O . ALA C 1 42 ? 47.26875 -25.09617 -33.33521 1.000 73.08300 68 ALA C O 1
ATOM 1312 N N . ARG C 1 43 ? 46.87603 -25.63870 -35.48252 1.000 74.33790 69 ARG C N 1
ATOM 1313 C CA . ARG C 1 43 ? 47.29127 -27.02158 -35.28594 1.000 68.65555 69 ARG C CA 1
ATOM 1314 C C . ARG C 1 43 ? 48.80510 -27.16969 -35.25694 1.000 67.12784 69 ARG C C 1
ATOM 1315 O O . ARG C 1 43 ? 49.32354 -28.02262 -34.52859 1.000 70.11888 69 ARG C O 1
ATOM 1323 N N . GLU C 1 44 ? 49.52855 -26.36521 -36.03635 1.000 72.16955 70 GLU C N 1
ATOM 1324 C CA . GLU C 1 44 ? 50.98389 -26.42597 -35.98758 1.000 75.05146 70 GLU C CA 1
ATOM 1325 C C . GLU C 1 44 ? 51.53828 -25.72699 -34.75376 1.000 72.61819 70 GLU C C 1
ATOM 1326 O O . GLU C 1 44 ? 52.64108 -26.05686 -34.30388 1.000 70.34185 70 GLU C O 1
ATOM 1332 N N . GLU C 1 45 ? 50.79385 -24.76987 -34.19589 1.000 68.95582 71 GLU C N 1
ATOM 1333 C CA . GLU C 1 45 ? 51.24026 -24.10080 -32.98000 1.000 68.03904 71 GLU C CA 1
ATOM 1334 C C . GLU C 1 45 ? 51.21054 -25.05148 -31.78955 1.000 72.87072 71 GLU C C 1
ATOM 1335 O O . GLU C 1 45 ? 52.12169 -25.03473 -30.95354 1.000 73.74841 71 GLU C O 1
ATOM 1341 N N . VAL C 1 46 ? 50.17332 -25.88878 -31.69599 1.000 66.78972 72 VAL C N 1
ATOM 1342 C CA . VAL C 1 46 ? 50.12088 -26.89246 -30.63736 1.000 68.76537 72 VAL C CA 1
ATOM 1343 C C . VAL C 1 46 ? 51.00334 -28.08802 -30.96476 1.000 71.83769 72 VAL C C 1
ATOM 1344 O O . VAL C 1 46 ? 51.39155 -28.83552 -30.05672 1.000 72.63349 72 VAL C O 1
ATOM 1348 N N . ALA C 1 47 ? 51.32555 -28.29348 -32.24336 1.000 70.17407 73 ALA C N 1
ATOM 1349 C CA . ALA C 1 47 ? 52.22199 -29.38209 -32.60711 1.000 66.87852 73 ALA C CA 1
ATOM 1350 C C . ALA C 1 47 ? 53.63702 -29.12981 -32.10648 1.000 72.71009 73 ALA C C 1
ATOM 1351 O O . ALA C 1 47 ? 54.36527 -30.08258 -31.80538 1.000 73.27564 73 ALA C O 1
ATOM 1353 N N . LEU C 1 48 ? 54.04262 -27.86120 -32.00924 1.000 69.14400 74 LEU C N 1
ATOM 1354 C CA . LEU C 1 48 ? 55.37361 -27.55237 -31.49885 1.000 79.23164 74 LEU C CA 1
ATOM 1355 C C . LEU C 1 48 ? 55.45206 -27.76812 -29.99295 1.000 78.78973 74 LEU C C 1
ATOM 1356 O O . LEU C 1 48 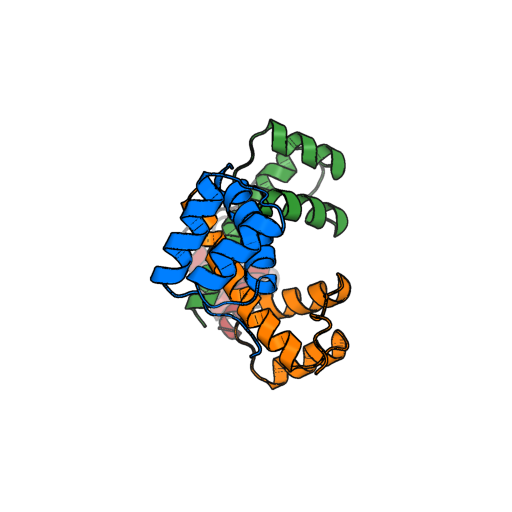? 56.48413 -28.21614 -29.48062 1.000 75.72980 74 LEU C O 1
ATOM 1361 N N . LYS C 1 49 ? 54.37465 -27.45003 -29.26747 1.000 77.93745 75 LYS C N 1
ATOM 1362 C CA . LYS C 1 49 ? 54.36285 -27.66657 -27.82464 1.000 72.51455 75 LYS C CA 1
ATOM 1363 C C . LYS C 1 49 ? 54.54849 -29.13583 -27.47775 1.000 67.37603 75 LYS C C 1
ATOM 1364 O O . LYS C 1 49 ? 55.15407 -29.45842 -26.45160 1.000 68.04395 75 LYS C O 1
ATOM 1370 N N . ILE C 1 50 ? 54.03173 -30.03880 -28.31325 1.000 66.93787 76 ILE C N 1
ATOM 1371 C CA . ILE C 1 50 ? 54.08337 -31.46819 -28.03873 1.000 66.06617 76 ILE C CA 1
ATOM 1372 C C . ILE C 1 50 ? 55.18750 -32.17293 -28.81389 1.000 71.17983 76 ILE C C 1
ATOM 1373 O O . ILE C 1 50 ? 55.30207 -33.40436 -28.73226 1.000 68.66357 76 ILE C O 1
ATOM 1378 N N . ASN C 1 51 ? 56.00332 -31.42964 -29.56384 1.000 62.73484 77 ASN C N 1
ATOM 1379 C CA . ASN C 1 51 ? 57.12722 -31.99302 -30.31597 1.000 73.56252 77 ASN C CA 1
ATOM 1380 C C . ASN C 1 51 ? 56.67486 -33.10822 -31.26066 1.000 67.53092 77 ASN C C 1
ATOM 1381 O O . ASN C 1 51 ? 57.36566 -34.11690 -31.43489 1.000 71.24062 77 ASN C O 1
ATOM 1386 N N . LEU C 1 52 ? 55.50627 -32.92450 -31.87378 1.000 71.51441 78 LEU C N 1
ATOM 1387 C CA . LEU C 1 52 ? 54.93843 -33.87993 -32.81108 1.000 69.38441 78 LEU C CA 1
ATOM 1388 C C . LEU C 1 52 ? 54.59154 -33.18699 -34.11630 1.000 68.76448 78 LEU C C 1
ATOM 1389 O O . LEU C 1 52 ? 54.33854 -31.97711 -34.13410 1.000 74.44822 78 LEU C O 1
ATOM 1394 N N . PRO C 1 53 ? 54.57810 -33.92187 -35.23055 1.000 49.41739 79 PRO C N 1
ATOM 1395 C CA . PRO C 1 53 ? 54.18272 -33.31668 -36.50569 1.000 54.47108 79 PRO C CA 1
ATOM 1396 C C . PRO C 1 53 ? 52.73999 -32.83611 -36.46604 1.000 51.28017 79 PRO C C 1
ATOM 1397 O O . PRO C 1 53 ? 51.89383 -33.40106 -35.77011 1.000 61.51713 79 PRO C O 1
ATOM 1401 N N . GLU C 1 54 ? 52.46834 -31.77203 -37.22806 1.000 56.75061 80 GLU C N 1
ATOM 1402 C CA . GLU C 1 54 ? 51.10700 -31.25011 -37.32184 1.000 47.35142 80 GLU C CA 1
ATOM 1403 C C . GLU C 1 54 ? 50.15818 -32.28782 -37.90777 1.000 60.04535 80 GLU C C 1
ATOM 1404 O O . GLU C 1 54 ? 48.98096 -32.34726 -37.53265 1.000 60.42728 80 GLU C O 1
ATOM 1410 N N . SER C 1 55 ? 50.64936 -33.11051 -38.83762 1.000 49.99686 81 SER C N 1
ATOM 1411 C CA . SER C 1 55 ? 49.82271 -34.17378 -39.39467 1.000 47.33198 81 SER C CA 1
ATOM 1412 C C . SER C 1 55 ? 49.34476 -35.14634 -38.32642 1.000 56.00731 81 SER C C 1
ATOM 1413 O O . SER C 1 55 ? 48.35907 -35.85858 -38.55125 1.000 61.84521 81 SER C O 1
ATOM 1416 N N . ARG C 1 56 ? 50.02186 -35.19731 -37.17540 1.000 57.04360 82 ARG C N 1
ATOM 1417 C CA . ARG C 1 56 ? 49.55358 -36.03941 -36.08454 1.000 54.45373 82 ARG C CA 1
ATOM 1418 C C . ARG C 1 56 ? 48.46654 -35.35685 -35.26364 1.000 61.24321 82 ARG C C 1
ATOM 1419 O O . ARG C 1 56 ? 47.55000 -36.03269 -34.77909 1.000 62.15826 82 ARG C O 1
ATOM 1427 N N . VAL C 1 57 ? 48.54036 -34.03194 -35.10732 1.000 63.44363 83 VAL C N 1
ATOM 1428 C CA . VAL C 1 57 ? 47.52544 -33.32432 -34.33624 1.000 57.17034 83 VAL C CA 1
ATOM 1429 C C . VAL C 1 57 ? 46.22720 -33.17267 -35.12059 1.000 52.40537 83 VAL C C 1
ATOM 1430 O O . VAL C 1 57 ? 45.16417 -32.99342 -34.51677 1.000 59.90235 83 VAL C O 1
ATOM 1434 N N . GLN C 1 58 ? 46.26914 -33.24016 -36.45169 1.000 51.68133 84 GLN C N 1
ATOM 1435 C CA . GLN C 1 58 ? 45.01890 -33.18183 -37.19937 1.000 58.13095 84 GLN C CA 1
ATOM 1436 C C . GLN C 1 58 ? 44.27447 -34.50440 -37.10435 1.000 57.40785 84 GLN C C 1
ATOM 1437 O O . GLN C 1 58 ? 43.04973 -34.52316 -36.93895 1.000 60.65706 84 GLN C O 1
ATOM 1443 N N . VAL C 1 59 ? 45.00054 -35.62105 -37.19822 1.000 52.37013 85 VAL C N 1
ATOM 1444 C CA . VAL C 1 59 ? 44.38426 -36.92745 -36.99915 1.000 49.84287 85 VAL C CA 1
ATOM 1445 C C . VAL C 1 59 ? 43.84397 -37.04637 -35.58335 1.000 58.83606 85 VAL C C 1
ATOM 1446 O O . VAL C 1 59 ? 42.84603 -37.73805 -35.34491 1.000 53.36152 85 VAL C O 1
ATOM 1450 N N . TRP C 1 60 ? 44.47418 -36.36322 -34.62574 1.000 55.99407 86 TRP C N 1
ATOM 1451 C CA . TRP C 1 60 ? 43.98883 -36.41903 -33.25383 1.000 60.40890 86 TRP C CA 1
ATOM 1452 C C . TRP C 1 60 ? 42.67011 -35.67264 -33.10717 1.000 56.01962 86 TRP C C 1
ATOM 1453 O O . TRP C 1 60 ? 41.77933 -36.11770 -32.37686 1.000 56.12270 86 TRP C O 1
ATOM 1464 N N . PHE C 1 61 ? 42.52407 -34.53669 -33.78934 1.000 58.27947 87 PHE C N 1
ATOM 1465 C CA . PHE C 1 61 ? 41.26080 -33.81240 -33.73711 1.000 58.60433 87 PHE C CA 1
ATOM 1466 C C . PHE C 1 61 ? 40.16462 -34.53040 -34.51520 1.000 55.69276 87 PHE C C 1
ATOM 1467 O O . PHE C 1 61 ? 38.99759 -34.47849 -34.11097 1.000 58.28501 87 PHE C O 1
ATOM 1475 N N . LYS C 1 62 ? 40.50827 -35.21919 -35.60833 1.000 55.94312 88 LYS C N 1
ATOM 1476 C CA . LYS C 1 62 ? 39.51233 -36.05302 -36.27155 1.000 56.08208 88 LYS C CA 1
ATOM 1477 C C . LYS C 1 62 ? 39.05429 -37.17863 -35.35330 1.000 61.26346 88 LYS C C 1
ATOM 1478 O O . LYS C 1 62 ? 37.86777 -37.52133 -35.31997 1.000 64.67125 88 LYS C O 1
ATOM 1484 N N . ASN C 1 63 ? 39.98283 -37.75579 -34.58960 1.000 56.63801 89 ASN C N 1
ATOM 1485 C CA . ASN C 1 63 ? 39.64952 -38.84633 -33.68095 1.000 58.92475 89 ASN C CA 1
ATOM 1486 C C . ASN C 1 63 ? 38.90536 -38.34683 -32.44730 1.000 61.20462 89 ASN C C 1
ATOM 1487 O O . ASN C 1 63 ? 37.96146 -38.99980 -31.98660 1.000 54.36016 89 ASN C O 1
ATOM 1492 N N . ARG C 1 64 ? 39.31619 -37.19946 -31.89624 1.000 60.45256 90 ARG C N 1
ATOM 1493 C CA . ARG C 1 64 ? 38.65523 -36.68239 -30.70277 1.000 57.72758 90 ARG C CA 1
ATOM 1494 C C . ARG C 1 64 ? 37.22567 -36.24826 -30.99972 1.000 57.85756 90 ARG C C 1
ATOM 1495 O O . ARG C 1 64 ? 36.34043 -36.41372 -30.14951 1.000 56.96819 90 ARG C O 1
ATOM 1503 N N . ARG C 1 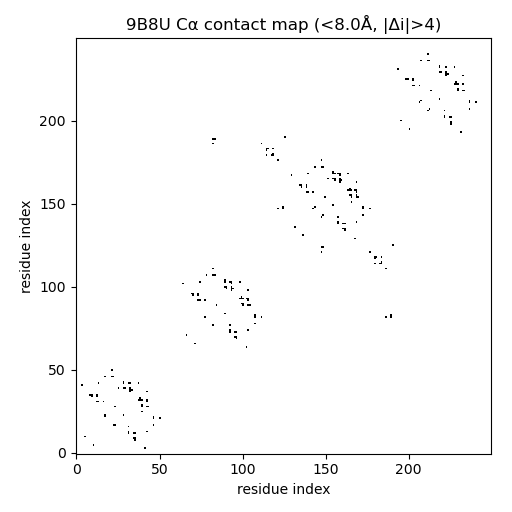65 ? 36.97867 -35.69790 -32.19212 1.000 59.40231 91 ARG C N 1
ATOM 1504 C CA . ARG C 1 65 ? 35.60562 -35.39436 -32.57389 1.000 57.96805 91 ARG C CA 1
ATOM 1505 C C . ARG C 1 65 ? 34.78970 -36.66476 -32.76681 1.000 63.84651 91 ARG C C 1
ATOM 1506 O O . ARG C 1 65 ? 33.59180 -36.68241 -32.46521 1.000 72.11205 91 ARG C O 1
ATOM 1514 N N . ALA C 1 66 ? 35.41491 -37.73488 -33.25876 1.000 60.95510 92 ALA C N 1
ATOM 1515 C CA . ALA C 1 66 ? 34.72858 -39.01962 -33.31331 1.000 61.24189 92 ALA C CA 1
ATOM 1516 C C . ALA C 1 66 ? 34.47750 -39.56255 -31.91312 1.000 68.39602 92 ALA C C 1
ATOM 1517 O O . ALA C 1 66 ? 33.40637 -40.11437 -31.64119 1.000 69.38480 92 ALA C O 1
ATOM 1519 N N . LYS C 1 67 ? 35.45111 -39.41349 -31.01018 1.000 61.70898 93 LYS C N 1
ATOM 1520 C CA . LYS C 1 67 ? 35.23590 -39.80948 -29.62200 1.000 61.00344 93 LYS C CA 1
ATOM 1521 C C . LYS C 1 67 ? 34.13640 -38.97191 -28.98276 1.000 67.23073 93 LYS C C 1
ATOM 1522 O O . LYS C 1 67 ? 33.38941 -39.45995 -28.12588 1.000 58.10203 93 LYS C O 1
ATOM 1528 N N . CYS C 1 68 ? 34.02063 -37.70566 -29.39334 1.000 69.08572 94 CYS C N 1
ATOM 1529 C CA . CYS C 1 68 ? 32.94292 -36.85762 -28.89485 1.000 67.69527 94 CYS C CA 1
ATOM 1530 C C . CYS C 1 68 ? 31.58145 -37.36798 -29.35320 1.000 66.94875 94 CYS C C 1
ATOM 1531 O O . CYS C 1 68 ? 30.60036 -37.29678 -28.60408 1.000 71.48826 94 CYS C O 1
ATOM 1534 N N . ARG C 1 69 ? 31.50219 -37.88969 -30.58085 1.000 69.68144 95 ARG C N 1
ATOM 1535 C CA . ARG C 1 69 ? 30.24253 -38.42290 -31.09127 1.000 67.36820 95 ARG C CA 1
ATOM 1536 C C . ARG C 1 69 ? 29.93652 -39.79917 -30.50900 1.000 71.29488 95 ARG C C 1
ATOM 1537 O O . ARG C 1 69 ? 28.77056 -40.12041 -30.25081 1.000 78.29709 95 ARG C O 1
ATOM 1545 N N . GLN C 1 70 ? 30.96643 -40.62516 -30.30445 1.000 63.57694 96 GLN C N 1
ATOM 1546 C CA . GLN C 1 70 ? 30.75308 -41.94284 -29.71338 1.000 64.56496 96 GLN C CA 1
ATOM 1547 C C . GLN C 1 70 ? 30.24110 -41.83373 -28.28221 1.000 72.58087 96 GLN C C 1
ATOM 1548 O O . GLN C 1 70 ? 29.33821 -42.57721 -27.88044 1.000 73.05091 96 GLN C O 1
ATOM 1554 N N . GLN C 1 71 ? 30.79794 -40.90741 -27.49851 1.000 74.13773 97 GLN C N 1
ATOM 1555 C CA . GLN C 1 71 ? 30.40400 -40.80583 -26.09711 1.000 61.57853 97 GLN C CA 1
ATOM 1556 C C . GLN C 1 71 ? 28.96649 -40.31957 -25.95199 1.000 65.51525 97 GLN C C 1
ATOM 1557 O O . GLN C 1 71 ? 28.24737 -40.75970 -25.04806 1.000 69.80573 97 GLN C O 1
ATOM 1563 N N . ARG C 1 72 ? 28.52719 -39.41192 -26.82646 1.000 65.08437 98 ARG C N 1
ATOM 1564 C CA . ARG C 1 72 ? 27.13492 -38.97611 -26.79811 1.000 70.40263 98 ARG C CA 1
ATOM 1565 C C . ARG C 1 72 ? 26.17752 -40.09636 -27.18180 1.000 73.84839 98 ARG C C 1
ATOM 1566 O O . ARG C 1 72 ? 25.01305 -40.07325 -26.76671 1.000 66.14142 98 ARG C O 1
ATOM 1574 N N . GLN C 1 73 ? 26.64237 -41.07804 -27.95626 1.000 74.78044 99 GLN C N 1
ATOM 1575 C CA . GLN C 1 73 ? 25.79846 -42.22043 -28.28324 1.000 69.43106 99 GLN C CA 1
ATOM 1576 C C . GLN C 1 73 ? 25.82070 -43.26326 -27.17185 1.000 71.05968 99 GLN C C 1
ATOM 1577 O O . GLN C 1 73 ? 24.79144 -43.88257 -26.88011 1.000 76.64334 99 GLN C O 1
ATOM 1583 N N . GLN C 1 74 ? 26.98211 -43.47255 -26.54305 1.000 73.77890 100 GLN C N 1
ATOM 1584 C CA . GLN C 1 74 ? 27.04415 -44.36599 -25.39035 1.000 71.66629 100 GLN C CA 1
ATOM 1585 C C . GLN C 1 74 ? 26.16874 -43.85933 -24.25380 1.000 80.61218 100 GLN C C 1
ATOM 1586 O O . GLN C 1 74 ? 25.59569 -44.65975 -23.50600 1.000 91.09083 100 GLN C O 1
ATOM 1592 N N . GLN C 1 75 ? 26.05219 -42.53693 -24.11195 1.000 70.29659 101 GLN C N 1
ATOM 1593 C CA . GLN C 1 75 ? 25.19763 -41.96869 -23.07495 1.000 65.67471 101 GLN C CA 1
ATOM 1594 C C . GLN C 1 75 ? 23.73285 -42.30405 -23.32771 1.000 70.91900 101 GLN C C 1
ATOM 1595 O O . GLN C 1 75 ? 23.00867 -42.70071 -22.40851 1.000 70.87284 101 GLN C O 1
ATOM 1601 N N . LYS C 1 76 ? 23.27782 -42.15631 -24.57526 1.000 77.56422 102 LYS C N 1
ATOM 1602 C CA . LYS C 1 76 ? 21.89798 -42.50543 -24.90077 1.000 82.31866 102 LYS C CA 1
ATOM 1603 C C . LYS C 1 76 ? 21.66715 -44.01033 -24.82278 1.000 89.77807 102 LYS C C 1
ATOM 1604 O O . LYS C 1 76 ? 20.54998 -44.44913 -24.52618 1.000 93.61306 102 LYS C O 1
ATOM 1610 N N . GLN C 1 77 ? 22.70483 -44.81049 -25.08266 1.000 97.19093 103 GLN C N 1
ATOM 1611 C CA . GLN C 1 77 ? 22.58579 -46.26104 -24.95953 1.000 102.66822 103 GLN C CA 1
ATOM 1612 C C . GLN C 1 77 ? 22.22115 -46.66475 -23.53590 1.000 106.29944 103 GLN C C 1
ATOM 1613 O O . GLN C 1 77 ? 21.27704 -47.43231 -23.31590 1.000 124.77193 103 GLN C O 1
ATOM 1619 N N . GLN C 1 78 ? 22.95889 -46.15580 -22.55615 1.000 89.97692 104 GLN C N 1
ATOM 1620 C CA . GLN C 1 78 ? 22.72961 -46.51312 -21.16258 1.000 91.17277 104 GLN C CA 1
ATOM 1621 C C . GLN C 1 78 ? 21.98467 -45.40609 -20.42265 1.000 81.21104 104 GLN C C 1
ATOM 1622 O O . GLN C 1 78 ? 20.78453 -45.21290 -20.61851 1.000 80.30530 104 GLN C O 1
ATOM 1628 N N . ARG D 1 15 ? 51.79286 -47.41922 -45.99279 1.000 80.80842 41 ARG D N 1
ATOM 1629 C CA . ARG D 1 15 ? 51.30938 -48.54800 -45.20644 1.000 89.76833 41 ARG D CA 1
ATOM 1630 C C . ARG D 1 15 ? 49.95379 -49.03102 -45.72508 1.000 92.30930 41 ARG D C 1
ATOM 1631 O O . ARG D 1 15 ? 48.98012 -48.27659 -45.73609 1.000 80.22035 41 ARG D O 1
ATOM 1639 N N . GLU D 1 16 ? 49.89773 -50.28972 -46.15648 1.000 96.16042 42 GLU D N 1
ATOM 1640 C CA . GLU D 1 16 ? 48.67856 -50.84580 -46.72205 1.000 88.10767 42 GLU D CA 1
ATOM 1641 C C . GLU D 1 16 ? 47.69448 -51.22762 -45.61689 1.000 85.26395 42 GLU D C 1
ATOM 1642 O O . GLU D 1 16 ? 48.02408 -51.24970 -44.42772 1.000 87.47914 42 GLU D O 1
ATOM 1648 N N . ARG D 1 17 ? 46.46605 -51.53867 -46.02789 1.000 72.11426 43 ARG D N 1
ATOM 1649 C CA . ARG D 1 17 ? 45.39987 -51.85432 -45.08609 1.000 75.54823 43 ARG D CA 1
ATOM 1650 C C . ARG D 1 17 ? 44.41660 -52.81227 -45.74197 1.000 68.02617 43 ARG D C 1
ATOM 1651 O O . ARG D 1 17 ? 44.00367 -52.59487 -46.88483 1.000 70.82564 43 ARG D O 1
ATOM 1659 N N . THR D 1 18 ? 44.05092 -53.86695 -45.01819 1.000 52.33773 44 THR D N 1
ATOM 1660 C CA . THR D 1 18 ? 43.07079 -54.82796 -45.50420 1.000 58.84156 44 THR D CA 1
ATOM 1661 C C . THR D 1 18 ? 41.66110 -54.27354 -45.33905 1.000 67.94790 44 THR D C 1
ATOM 1662 O O . THR D 1 18 ? 41.36091 -53.58170 -44.36482 1.000 68.99209 44 THR D O 1
ATOM 1666 N N . THR D 1 19 ? 40.80124 -54.55516 -46.31256 1.000 65.81763 45 THR D N 1
ATOM 1667 C CA . THR D 1 19 ? 39.37939 -54.25416 -46.21574 1.000 74.66003 45 THR D CA 1
ATOM 1668 C C . THR D 1 19 ? 38.60855 -55.52899 -46.52005 1.000 70.09764 45 THR D C 1
ATOM 1669 O O . THR D 1 19 ? 38.69591 -56.06245 -47.63170 1.000 76.14816 45 THR D O 1
ATOM 1673 N N . PHE D 1 20 ? 37.87359 -56.02418 -45.52990 1.000 72.01719 46 PHE D N 1
ATOM 1674 C CA . PHE D 1 20 ? 37.13731 -57.26897 -45.68821 1.000 76.55928 46 PHE D CA 1
ATOM 1675 C C . PHE D 1 20 ? 35.80799 -57.01298 -46.38577 1.000 82.77200 46 PHE D C 1
ATOM 1676 O O . PHE D 1 20 ? 35.06365 -56.10284 -46.00902 1.000 82.19921 46 PHE D O 1
ATOM 1684 N N . THR D 1 21 ? 35.51345 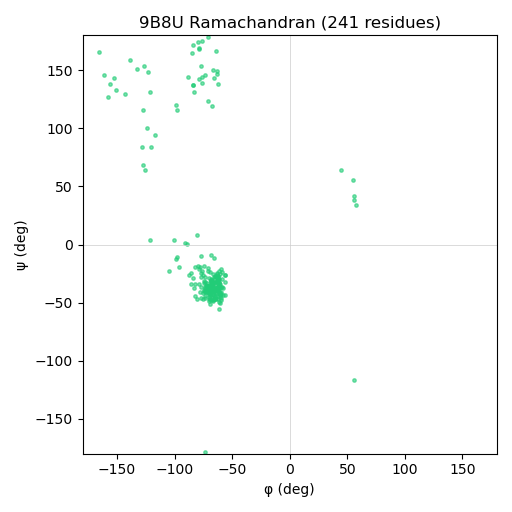-57.81534 -47.40424 1.000 88.94517 47 THR D N 1
ATOM 1685 C CA . THR D 1 21 ? 34.22197 -57.74283 -48.06406 1.000 91.36769 47 THR D CA 1
ATOM 1686 C C . THR D 1 21 ? 33.19621 -58.58054 -47.30344 1.000 87.64567 47 THR D C 1
ATOM 1687 O O . THR D 1 21 ? 33.52389 -59.32350 -46.37489 1.000 86.13041 47 THR D O 1
ATOM 1691 N N . ARG D 1 22 ? 31.93166 -58.45231 -47.71186 1.000 86.46328 48 ARG D N 1
ATOM 1692 C CA . ARG D 1 22 ? 30.86227 -59.18756 -47.04242 1.000 89.59677 48 ARG D CA 1
ATOM 1693 C C . ARG D 1 22 ? 31.05709 -60.69355 -47.17400 1.000 90.79343 48 ARG D C 1
ATOM 1694 O O . ARG D 1 22 ? 30.76199 -61.44855 -46.24036 1.000 82.78226 48 ARG D O 1
ATOM 1702 N N . SER D 1 23 ? 31.56434 -61.14800 -48.32267 1.000 86.21857 49 SER D N 1
ATOM 1703 C CA . SER D 1 23 ? 31.78504 -62.57666 -48.52120 1.000 82.39218 49 SER D CA 1
ATOM 1704 C C . SER D 1 23 ? 32.88791 -63.09593 -47.60912 1.000 85.58340 49 SER D C 1
ATOM 1705 O O . SER D 1 23 ? 32.82271 -64.23353 -47.12865 1.000 86.44562 49 SER D O 1
ATOM 1708 N N . GLN D 1 24 ? 33.91043 -62.27380 -47.36037 1.000 88.82648 50 GLN D N 1
ATOM 1709 C CA . GLN D 1 24 ? 35.01318 -62.69229 -46.50134 1.000 81.85302 50 GLN D CA 1
ATOM 1710 C C . GLN D 1 24 ? 34.58827 -62.75090 -45.03863 1.000 88.03840 50 GLN D C 1
ATOM 1711 O O . GLN D 1 24 ? 34.96936 -63.67872 -44.31563 1.000 85.32757 50 GLN D O 1
ATOM 1717 N N . LEU D 1 25 ? 33.79788 -61.77391 -44.58243 1.000 85.19209 51 LEU D N 1
ATOM 1718 C CA . LEU D 1 25 ? 33.35073 -61.78792 -43.19303 1.000 79.84693 51 LEU D CA 1
ATOM 1719 C C . LEU D 1 25 ? 32.49845 -63.01171 -42.88901 1.000 89.90033 51 LEU D C 1
ATOM 1720 O O . LEU D 1 25 ? 32.50491 -63.50183 -41.75505 1.000 94.44890 51 LEU D O 1
ATOM 1725 N N . GLU D 1 26 ? 31.76534 -63.51976 -43.88247 1.000 90.38797 52 GLU D N 1
ATOM 1726 C CA . GLU D 1 26 ? 30.91027 -64.68141 -43.65796 1.000 91.92203 52 GLU D CA 1
ATOM 1727 C C . GLU D 1 26 ? 31.72912 -65.89472 -43.23356 1.000 98.06799 52 GLU D C 1
ATOM 1728 O O . GLU D 1 26 ? 31.40921 -66.55587 -42.23962 1.000 93.64046 52 GLU D O 1
ATOM 1734 N N . GLU D 1 27 ? 32.79630 -66.20153 -43.97513 1.000 89.39632 53 GLU D N 1
ATOM 1735 C CA . GLU D 1 27 ? 33.64998 -67.32660 -43.60447 1.000 87.86816 53 GLU D CA 1
ATOM 1736 C C . GLU D 1 27 ? 34.41505 -67.04143 -42.31769 1.000 86.56947 53 GLU D C 1
ATOM 1737 O O . GLU D 1 27 ? 34.64744 -67.95075 -41.51332 1.000 78.29228 53 GLU D O 1
ATOM 1743 N N . LEU D 1 28 ? 34.81096 -65.78553 -42.10399 1.000 84.66285 54 LEU D N 1
ATOM 1744 C CA . LEU D 1 28 ? 35.52700 -65.42821 -40.88341 1.000 77.59680 54 LEU D CA 1
ATOM 1745 C C . LEU D 1 28 ? 34.62999 -65.56597 -39.65968 1.000 82.18864 54 LEU D C 1
ATOM 1746 O O . LEU D 1 28 ? 35.05508 -66.08802 -38.62276 1.000 83.07239 54 LEU D O 1
ATOM 1751 N N . GLU D 1 29 ? 33.38196 -65.10074 -39.76133 1.000 95.31685 55 GLU D N 1
ATOM 1752 C CA . GLU D 1 29 ? 32.44107 -65.26688 -38.65791 1.000 98.75282 55 GLU D CA 1
ATOM 1753 C C . GLU D 1 29 ? 32.09693 -66.73490 -38.44554 1.000 95.57434 55 GLU D C 1
ATOM 1754 O O . GLU D 1 29 ? 31.93902 -67.18361 -37.30395 1.000 100.13833 55 GLU D O 1
ATOM 1760 N N . ALA D 1 30 ? 31.97213 -67.49740 -39.53502 1.000 87.68427 56 ALA D N 1
ATOM 1761 C CA . ALA D 1 30 ? 31.64587 -68.91482 -39.41769 1.000 85.98148 56 ALA D CA 1
ATOM 1762 C C . ALA D 1 30 ? 32.70956 -69.65703 -38.61819 1.000 84.88683 56 ALA D C 1
ATOM 1763 O O . ALA D 1 30 ? 32.38947 -70.46196 -37.73666 1.000 86.89243 56 ALA D O 1
ATOM 1765 N N . LEU D 1 31 ? 33.98682 -69.39669 -38.91048 1.000 84.36546 57 LEU D N 1
ATOM 1766 C CA . LEU D 1 31 ? 35.05391 -69.99017 -38.11126 1.000 73.42868 57 LEU D CA 1
ATOM 1767 C C . LEU D 1 31 ? 35.08187 -69.41295 -36.70280 1.000 80.04861 57 LEU D C 1
ATOM 1768 O O . LEU D 1 31 ? 35.40688 -70.12871 -35.74856 1.000 87.72244 57 LEU D O 1
ATOM 1773 N N . PHE D 1 32 ? 34.73502 -68.13314 -36.54858 1.000 79.75654 58 PHE D N 1
ATOM 1774 C CA . PHE D 1 32 ? 34.73907 -67.53259 -35.21940 1.000 87.25414 58 PHE D CA 1
ATOM 1775 C C . PHE D 1 32 ? 33.65144 -68.13347 -34.33781 1.000 80.32922 58 PHE D C 1
ATOM 1776 O O . PHE D 1 32 ? 33.83612 -68.26863 -33.12248 1.000 77.42157 58 PHE D O 1
ATOM 1784 N N . ALA D 1 33 ? 32.51178 -68.49791 -34.93207 1.000 91.51180 59 ALA D N 1
ATOM 1785 C CA . ALA D 1 33 ? 31.44937 -69.14425 -34.16915 1.000 89.20661 59 ALA D CA 1
ATOM 1786 C C . ALA D 1 33 ? 31.88663 -70.51466 -33.67108 1.000 85.56162 59 ALA D C 1
ATOM 1787 O O . ALA D 1 33 ? 31.59435 -70.89064 -32.52953 1.000 81.52293 59 ALA D O 1
ATOM 1789 N N . LYS D 1 34 ? 32.59126 -71.27414 -34.51367 1.000 94.60584 60 LYS D N 1
ATOM 1790 C CA . LYS D 1 34 ? 33.07584 -72.58470 -34.09798 1.000 97.62121 60 LYS D CA 1
ATOM 1791 C C . LYS D 1 34 ? 34.17142 -72.46281 -33.04631 1.000 95.75676 60 LYS D C 1
ATOM 1792 O O . LYS D 1 34 ? 34.25498 -73.29148 -32.13437 1.000 96.81587 60 LYS D O 1
ATOM 1798 N N . THR D 1 35 ? 35.01800 -71.44239 -33.15167 1.000 84.87326 61 THR D N 1
ATOM 1799 C CA . THR D 1 35 ? 36.07848 -71.24051 -32.17600 1.000 84.98923 61 THR D CA 1
ATOM 1800 C C . THR D 1 35 ? 36.56818 -69.80419 -32.26397 1.000 83.91491 61 THR D C 1
ATOM 1801 O O . THR D 1 35 ? 36.60204 -69.21028 -33.34480 1.000 82.08984 61 THR D O 1
ATOM 1805 N N . GLN D 1 36 ? 36.94503 -69.25434 -31.11034 1.000 80.56541 62 GLN D N 1
ATOM 1806 C CA . GLN D 1 36 ? 37.52213 -67.91852 -31.05851 1.000 79.19065 62 GLN D CA 1
ATOM 1807 C C . GLN D 1 36 ? 39.04384 -67.93876 -31.04316 1.000 81.96051 62 GLN D C 1
ATOM 1808 O O . GLN D 1 36 ? 39.66972 -66.92173 -31.36307 1.000 72.70834 62 GLN D O 1
ATOM 1814 N N . TYR D 1 37 ? 39.65011 -69.07396 -30.68744 1.000 84.29390 63 TYR D N 1
ATOM 1815 C CA . TYR D 1 37 ? 41.09997 -69.25790 -30.69041 1.000 84.54114 63 TYR D CA 1
ATOM 1816 C C . TYR D 1 37 ? 41.45020 -70.40046 -31.64050 1.000 76.02036 63 TYR D C 1
ATOM 1817 O O . TYR D 1 37 ? 41.62052 -71.54929 -31.20687 1.000 100.66721 63 TYR D O 1
ATOM 1826 N N . PRO D 1 38 ? 41.56119 -70.12446 -32.93891 1.000 75.20302 64 PRO D N 1
ATOM 1827 C CA . PRO D 1 38 ? 41.97362 -71.17374 -33.87963 1.000 90.39849 64 PRO D CA 1
ATOM 1828 C C . PRO D 1 38 ? 43.48578 -71.31690 -33.94585 1.000 86.31900 64 PRO D C 1
ATOM 1829 O O . PRO D 1 38 ? 44.23136 -70.33580 -33.97594 1.000 95.50532 64 PRO D O 1
ATOM 1833 N N . ASP D 1 39 ? 43.94385 -72.56663 -33.96998 1.000 103.26668 65 ASP D N 1
ATOM 1834 C CA . ASP D 1 39 ? 45.35359 -72.83103 -34.21357 1.000 115.60526 65 ASP D CA 1
ATOM 1835 C C . ASP D 1 39 ? 45.73361 -72.37841 -35.62295 1.000 107.25873 65 ASP D C 1
ATOM 1836 O O . ASP D 1 39 ? 44.87616 -72.11309 -36.47100 1.000 96.56789 65 ASP D O 1
ATOM 1841 N N . VAL D 1 40 ? 47.04505 -72.30147 -35.87161 1.000 100.00791 66 VAL D N 1
ATOM 1842 C CA . VAL D 1 40 ? 47.53620 -71.67003 -37.09563 1.000 89.85579 66 VAL D CA 1
ATOM 1843 C C . VAL D 1 40 ? 47.02344 -72.39039 -38.33730 1.000 81.69884 66 VAL D C 1
ATOM 1844 O O . VAL D 1 40 ? 46.88794 -71.78146 -39.40460 1.000 82.41721 66 VAL D O 1
ATOM 1848 N N . TYR D 1 41 ? 46.70128 -73.67863 -38.22039 1.000 79.49026 67 TYR D N 1
ATOM 1849 C CA . TYR D 1 41 ? 46.24705 -74.44214 -39.37563 1.000 78.91224 67 TYR D CA 1
ATOM 1850 C C . TYR D 1 41 ? 44.76687 -74.23973 -39.66967 1.000 87.39706 67 TYR D C 1
ATOM 1851 O O . TYR D 1 41 ? 44.33115 -74.50622 -40.79297 1.000 82.26183 67 TYR D O 1
ATOM 1860 N N . ALA D 1 4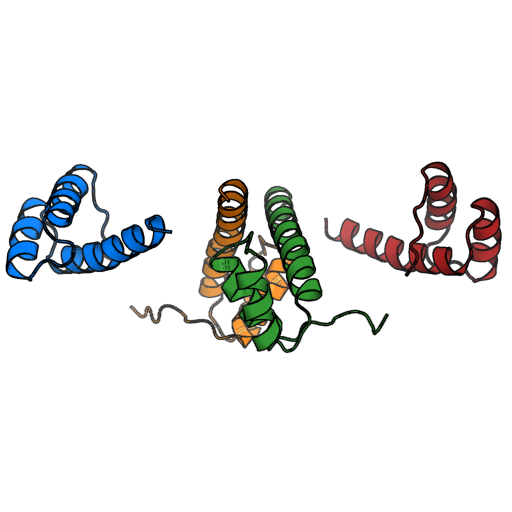2 ? 43.98788 -73.77119 -38.69509 1.000 94.19411 68 ALA D N 1
ATOM 1861 C CA . ALA D 1 42 ? 42.60417 -73.40076 -38.96795 1.000 70.41368 68 ALA D CA 1
ATOM 1862 C C . ALA D 1 42 ? 42.54184 -72.05373 -39.67251 1.000 74.71139 68 ALA D C 1
ATOM 1863 O O . ALA D 1 42 ? 41.82674 -71.89233 -40.66635 1.000 63.36414 68 ALA D O 1
ATOM 1865 N N . ARG D 1 43 ? 43.29409 -71.07454 -39.16373 1.000 74.30815 69 ARG D N 1
ATOM 1866 C CA . ARG D 1 43 ? 43.40142 -69.77215 -39.81126 1.000 70.99356 69 ARG D CA 1
ATOM 1867 C C . ARG D 1 43 ? 44.02297 -69.88673 -41.19619 1.000 71.32783 69 ARG D C 1
ATOM 1868 O O . ARG D 1 43 ? 43.71659 -69.08042 -42.08101 1.000 65.84395 69 ARG D O 1
ATOM 1876 N N . GLU D 1 44 ? 44.90206 -70.87122 -41.39739 1.000 74.12659 70 GLU D N 1
ATOM 1877 C CA . GLU D 1 44 ? 45.50761 -71.07829 -42.70786 1.000 73.25439 70 GLU D CA 1
ATOM 1878 C C . GLU D 1 44 ? 44.45542 -71.47413 -43.73334 1.000 75.13666 70 GLU D C 1
ATOM 1879 O O . GLU D 1 44 ? 44.41173 -70.92852 -44.84064 1.000 70.10327 70 GLU D O 1
ATOM 1885 N N . GLU D 1 45 ? 43.59383 -72.42754 -43.37437 1.000 75.79604 71 GLU D N 1
ATOM 1886 C CA . GLU D 1 45 ? 42.60249 -72.94132 -44.31229 1.000 72.87447 71 GLU D CA 1
ATOM 1887 C C . GLU D 1 45 ? 41.55246 -71.89429 -44.66041 1.000 69.61315 71 GLU D C 1
ATOM 1888 O O . GLU D 1 45 ? 41.01368 -71.90860 -45.77289 1.000 74.23771 71 GLU D O 1
ATOM 1894 N N . VAL D 1 46 ? 41.24988 -70.98064 -43.73699 1.000 65.04406 72 VAL D N 1
ATOM 1895 C CA . VAL D 1 46 ? 40.26990 -69.94519 -44.04698 1.000 64.06213 72 VAL D CA 1
ATOM 1896 C C . VAL D 1 46 ? 40.92414 -68.75731 -44.74434 1.000 76.34508 72 VAL D C 1
ATOM 1897 O O . VAL D 1 46 ? 40.25396 -68.02289 -45.47889 1.000 78.00504 72 VAL D O 1
ATOM 1901 N N . ALA D 1 47 ? 42.22887 -68.55233 -44.54031 1.000 72.20102 73 ALA D N 1
ATOM 1902 C CA . ALA D 1 47 ? 42.93387 -67.48374 -45.24201 1.000 67.45405 73 ALA D CA 1
ATOM 1903 C C . ALA D 1 47 ? 42.91711 -67.71343 -46.74797 1.000 74.15239 73 ALA D C 1
ATOM 1904 O O . ALA D 1 47 ? 42.81462 -66.76078 -47.52975 1.000 69.09079 73 ALA D O 1
ATOM 1906 N N . LEU D 1 48 ? 43.01693 -68.97424 -47.17389 1.000 70.67937 74 LEU D N 1
ATOM 1907 C CA . LEU D 1 48 ? 42.85187 -69.28966 -48.58841 1.000 67.05351 74 LEU D CA 1
ATOM 1908 C C . LEU D 1 48 ? 41.40169 -69.11924 -49.02053 1.000 77.55058 74 LEU D C 1
ATOM 1909 O O . LEU D 1 48 ? 41.12881 -68.64316 -50.12798 1.000 83.73454 74 LEU D O 1
ATOM 1914 N N . LYS D 1 49 ? 40.45734 -69.49391 -48.15540 1.000 71.73843 75 LYS D N 1
ATOM 1915 C CA . LYS D 1 49 ? 39.04043 -69.36770 -48.47272 1.000 72.23854 75 LYS D CA 1
ATOM 1916 C C . LYS D 1 49 ? 38.58631 -67.92043 -48.61395 1.000 76.80978 75 LYS D C 1
ATOM 1917 O O . LYS D 1 49 ? 37.46696 -67.69022 -49.08119 1.000 88.82081 75 LYS D O 1
ATOM 1923 N N . ILE D 1 50 ? 39.41141 -66.94969 -48.22163 1.000 80.58859 76 ILE D N 1
ATOM 1924 C CA . ILE D 1 50 ? 39.10081 -65.53354 -48.39372 1.000 81.63448 76 ILE D CA 1
ATOM 1925 C C . ILE D 1 50 ? 40.15726 -64.81897 -49.23055 1.000 86.78357 76 ILE D C 1
ATOM 1926 O O . ILE D 1 50 ? 40.07479 -63.60105 -49.40411 1.000 80.26831 76 ILE D O 1
ATOM 1931 N N . ASN D 1 51 ? 41.14621 -65.55055 -49.74654 1.000 84.17520 77 ASN D N 1
ATOM 1932 C CA . ASN D 1 51 ? 42.20738 -64.99691 -50.59462 1.000 79.90681 77 ASN D CA 1
ATOM 1933 C C . ASN D 1 51 ? 42.93780 -63.84576 -49.90692 1.000 83.34503 77 ASN D C 1
ATOM 1934 O O . ASN D 1 51 ? 43.26226 -62.82902 -50.52302 1.000 85.34771 77 ASN D O 1
ATOM 1939 N N . LEU D 1 52 ? 43.20991 -64.01477 -48.61777 1.000 79.02460 78 LEU D N 1
ATOM 1940 C CA . LEU D 1 52 ? 43.93563 -63.03724 -47.82548 1.000 68.17608 78 LEU D CA 1
ATOM 1941 C C . LEU D 1 52 ? 45.01533 -63.73041 -47.00949 1.000 62.23118 78 LEU D C 1
ATOM 1942 O O . LEU D 1 52 ? 44.87864 -64.90860 -46.66549 1.000 54.84839 78 LEU D O 1
ATOM 1947 N N . PRO D 1 53 ? 46.10669 -63.02997 -46.70004 1.000 68.58840 79 PRO D N 1
ATOM 1948 C CA . PRO D 1 53 ? 47.18399 -63.65567 -45.92469 1.000 58.74949 79 PRO D CA 1
ATOM 1949 C C . PRO D 1 53 ? 46.72925 -63.99610 -44.51717 1.000 50.16750 79 PRO D C 1
ATOM 1950 O O . PRO D 1 53 ? 45.95781 -63.25698 -43.89879 1.000 60.24357 79 PRO D O 1
ATOM 1954 N N . GLU D 1 54 ? 47.21728 -65.13728 -44.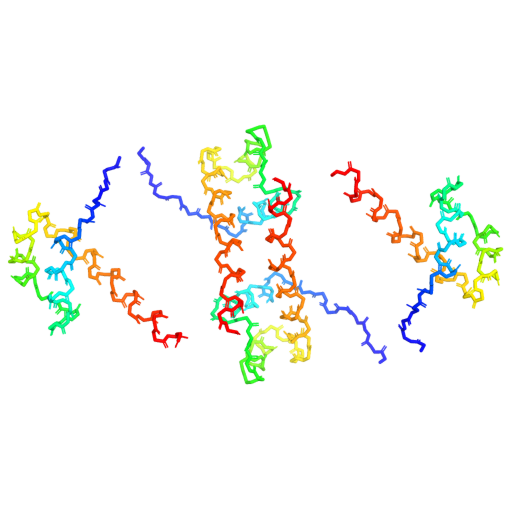01754 1.000 64.33741 80 GLU D N 1
ATOM 1955 C CA . GLU D 1 54 ? 46.86120 -65.56161 -42.66916 1.000 50.05105 80 GLU D CA 1
ATOM 1956 C C . GLU D 1 54 ? 47.21511 -64.49369 -41.64292 1.000 53.27554 80 GLU D C 1
ATOM 1957 O O . GLU D 1 54 ? 46.58071 -64.41430 -40.58453 1.000 59.31977 80 GLU D O 1
ATOM 1963 N N . SER D 1 55 ? 48.21323 -63.65544 -41.93971 1.000 50.40144 81 SER D N 1
ATOM 1964 C CA . SER D 1 55 ? 48.59485 -62.60508 -41.00144 1.000 57.27648 81 SER D CA 1
ATOM 1965 C C . SER D 1 55 ? 47.41687 -61.69604 -40.69309 1.000 59.08611 81 SER D C 1
ATOM 1966 O O . SER D 1 55 ? 47.24953 -61.24711 -39.55469 1.000 58.28668 81 SER D O 1
ATOM 1969 N N . ARG D 1 56 ? 46.59039 -61.41323 -41.69971 1.000 52.19543 82 ARG D N 1
ATOM 1970 C CA . ARG D 1 56 ? 45.40712 -60.58981 -41.50561 1.000 49.97776 82 ARG D CA 1
ATOM 1971 C C . ARG D 1 56 ? 44.26839 -61.35852 -40.85211 1.000 66.48457 82 ARG D C 1
ATOM 1972 O O . ARG D 1 56 ? 43.36534 -60.73394 -40.28682 1.000 68.16118 82 ARG D O 1
ATOM 1980 N N . VAL D 1 57 ? 44.29687 -62.69236 -40.90338 1.000 62.03676 83 VAL D N 1
ATOM 1981 C CA . VAL D 1 57 ? 43.27305 -63.48281 -40.22720 1.000 56.57035 83 VAL D CA 1
ATOM 1982 C C . VAL D 1 57 ? 43.49458 -63.46091 -38.71921 1.000 65.73076 83 VAL D C 1
ATOM 1983 O O . VAL D 1 57 ? 42.54868 -63.29697 -37.93975 1.000 65.04832 83 VAL D O 1
ATOM 1987 N N . GLN D 1 58 ? 44.74630 -63.63354 -38.28476 1.000 62.51679 84 GLN D N 1
ATOM 1988 C CA . GLN D 1 58 ? 45.04309 -63.59694 -36.85593 1.000 60.68374 84 GLN D CA 1
ATOM 1989 C C . GLN D 1 58 ? 44.71567 -62.23377 -36.25942 1.000 63.31809 84 GLN D C 1
ATOM 1990 O O . GLN D 1 58 ? 44.25518 -62.14373 -35.11526 1.000 63.88579 84 GLN D O 1
ATOM 1996 N N . VAL D 1 59 ? 44.94491 -61.16057 -37.02029 1.000 62.64300 85 VAL D N 1
ATOM 1997 C CA . VAL D 1 59 ? 44.59621 -59.82609 -36.54268 1.000 67.19131 85 VAL D CA 1
ATOM 1998 C C . VAL D 1 59 ? 43.08503 -59.68232 -36.41755 1.000 65.34830 85 VAL D C 1
ATOM 1999 O O . VAL D 1 59 ? 42.58211 -59.12028 -35.43768 1.000 56.21971 85 VAL D O 1
ATOM 2003 N N . TRP D 1 60 ? 42.33708 -60.18897 -37.40263 1.000 62.20278 86 TRP D N 1
ATOM 2004 C CA . TRP D 1 60 ? 40.88186 -60.10124 -37.34690 1.000 56.26343 86 TRP D CA 1
ATOM 2005 C C . TRP D 1 60 ? 40.32566 -60.84315 -36.14139 1.000 67.30138 86 TRP D C 1
ATOM 2006 O O . TRP D 1 60 ? 39.36979 -60.37596 -35.51382 1.000 69.27376 86 TRP D O 1
ATOM 2017 N N . PHE D 1 61 ? 40.90363 -61.99737 -35.80472 1.000 73.67666 87 PHE D N 1
ATOM 2018 C CA . PHE D 1 61 ? 40.48576 -62.70934 -34.60317 1.000 70.94881 87 PHE D CA 1
ATOM 2019 C C . PHE D 1 61 ? 40.95878 -61.99664 -33.34229 1.000 69.17531 87 PHE D C 1
ATOM 2020 O O . PHE D 1 61 ? 40.24683 -61.98684 -32.33323 1.000 65.26590 87 PHE D O 1
ATOM 2028 N N . LYS D 1 62 ? 42.15029 -61.39155 -33.38067 1.000 71.68774 88 LYS D N 1
ATOM 2029 C CA . LYS D 1 62 ? 42.60053 -60.57242 -32.25865 1.000 65.84778 88 LYS D CA 1
ATOM 2030 C C . LYS D 1 62 ? 41.63254 -59.42559 -32.00246 1.000 62.15439 88 LYS D C 1
ATOM 2031 O O . LYS D 1 62 ? 41.37993 -59.05730 -30.84891 1.000 63.62434 88 LYS D O 1
ATOM 2037 N N . ASN D 1 63 ? 41.07136 -58.85911 -33.07309 1.000 67.21650 89 ASN D N 1
ATOM 2038 C CA . ASN D 1 63 ? 40.10418 -57.77526 -32.94995 1.000 74.21247 89 ASN D CA 1
ATOM 2039 C C . ASN D 1 63 ? 38.71192 -58.30026 -32.61715 1.000 79.22530 89 ASN D C 1
ATOM 2040 O O . ASN D 1 63 ? 38.04260 -57.77324 -31.72208 1.000 75.28483 89 ASN D O 1
ATOM 2045 N N . ARG D 1 64 ? 38.25964 -59.33752 -33.32997 1.000 71.37225 90 ARG D N 1
ATOM 2046 C CA . ARG D 1 64 ? 36.89006 -59.81294 -33.15823 1.000 73.54371 90 ARG D CA 1
ATOM 2047 C C . ARG D 1 64 ? 36.63309 -60.29302 -31.73922 1.000 64.74167 90 ARG D C 1
ATOM 2048 O O . ARG D 1 64 ? 35.51075 -60.16364 -31.23532 1.000 73.11932 90 ARG D O 1
ATOM 2056 N N . ARG D 1 65 ? 37.65086 -60.85050 -31.08050 1.000 72.41297 91 ARG D N 1
ATOM 2057 C CA . ARG D 1 65 ? 37.46637 -61.27901 -29.70040 1.000 69.59459 91 ARG D CA 1
ATOM 2058 C C . ARG D 1 65 ? 37.28592 -60.08950 -28.76790 1.000 71.02220 91 ARG D C 1
ATOM 2059 O O . ARG D 1 65 ? 36.57613 -60.19608 -27.76140 1.000 70.71111 91 ARG D O 1
ATOM 2067 N N . ALA D 1 66 ? 37.91837 -58.95578 -29.08067 1.000 75.89258 92 ALA D N 1
ATOM 2068 C CA . ALA D 1 66 ? 37.65341 -57.73296 -28.33130 1.000 62.31078 92 ALA D CA 1
ATOM 2069 C C . ALA D 1 66 ? 36.26770 -57.19045 -28.65067 1.000 73.08881 92 ALA D C 1
ATOM 2070 O O . ALA D 1 66 ? 35.57345 -56.68384 -27.76107 1.000 89.05234 92 ALA D O 1
ATOM 2072 N N . LYS D 1 67 ? 35.85418 -57.28463 -29.91963 1.000 81.23185 93 LYS D N 1
ATOM 2073 C CA . LYS D 1 67 ? 34.47736 -56.96896 -30.28809 1.000 75.63579 93 LYS D CA 1
ATOM 2074 C C . LYS D 1 67 ? 33.47965 -57.80217 -29.49331 1.000 73.37100 93 LYS D C 1
ATOM 2075 O O . LYS D 1 67 ? 32.37381 -57.33242 -29.19861 1.000 85.73178 93 LYS D O 1
ATOM 2081 N N . CYS D 1 68 ? 33.84994 -59.03330 -29.13185 1.000 78.24388 94 CYS D N 1
ATOM 2082 C CA . CYS D 1 68 ? 32.95942 -59.85898 -28.32319 1.000 89.36144 94 CYS D CA 1
ATOM 2083 C C . CYS D 1 68 ? 32.91504 -59.37795 -26.87682 1.000 90.14789 94 CYS D C 1
ATOM 2084 O O . CYS D 1 68 ? 31.84178 -59.33264 -26.26517 1.000 92.76331 94 CYS D O 1
ATOM 2087 N N . ARG D 1 69 ? 34.06633 -59.00096 -26.31772 1.000 83.46209 95 ARG D N 1
ATOM 2088 C CA . ARG D 1 69 ? 34.14029 -58.60178 -24.91667 1.000 78.72067 95 ARG D CA 1
ATOM 2089 C C . ARG D 1 69 ? 33.54632 -57.22322 -24.65216 1.000 93.80683 95 ARG D C 1
ATOM 2090 O O . ARG D 1 69 ? 33.24399 -56.90855 -23.49520 1.000 104.77845 95 ARG D O 1
ATOM 2098 N N . GLN D 1 70 ? 33.37519 -56.39436 -25.68216 1.000 91.99355 96 GLN D N 1
ATOM 2099 C CA . GLN D 1 70 ? 32.64305 -55.14556 -25.50881 1.000 93.27163 96 GLN D CA 1
ATOM 2100 C C . GLN D 1 70 ? 31.14561 -55.32287 -25.71724 1.000 101.91184 96 GLN D C 1
ATOM 2101 O O . GLN D 1 70 ? 30.35381 -54.55205 -25.16148 1.000 110.83148 96 GLN D O 1
ATOM 2107 N N . GLN D 1 71 ? 30.74000 -56.32068 -26.50726 1.000 100.85179 97 GLN D N 1
ATOM 2108 C CA . GLN D 1 71 ? 29.32324 -56.65695 -26.60279 1.000 98.50654 97 GLN D CA 1
ATOM 2109 C C . GLN D 1 71 ? 28.79782 -57.18262 -25.27319 1.000 112.50505 97 GLN D C 1
ATOM 2110 O O . GLN D 1 71 ? 27.63705 -56.94669 -24.91715 1.000 118.70444 97 GLN D O 1
ATOM 2116 N N . ARG D 1 72 ? 29.64218 -57.89805 -24.52463 1.000 111.80179 98 ARG D N 1
ATOM 2117 C CA . ARG D 1 72 ? 29.23235 -58.40890 -23.22029 1.000 119.13084 98 ARG D CA 1
ATOM 2118 C C . ARG D 1 72 ? 28.92673 -57.27530 -22.24944 1.000 124.38600 98 ARG D C 1
ATOM 2119 O O . ARG D 1 72 ? 27.94306 -57.33593 -21.50299 1.000 119.71748 98 ARG D O 1
ATOM 2127 N N . GLN D 1 73 ? 29.75672 -56.23083 -22.24321 1.000 119.19628 99 GLN D N 1
ATOM 2128 C CA . GLN D 1 73 ? 29.52811 -55.10052 -21.35110 1.000 126.84161 99 GLN D CA 1
ATOM 2129 C C . GLN D 1 73 ? 28.29013 -54.29623 -21.72360 1.000 130.93076 99 GLN D C 1
ATOM 2130 O O . GLN D 1 73 ? 27.89240 -53.41401 -20.95500 1.000 135.26217 99 GLN D O 1
ATOM 2136 N N . GLN D 1 74 ? 27.67789 -54.57759 -22.86920 1.000 122.39255 100 GLN D N 1
ATOM 2137 C CA . GLN D 1 74 ? 26.46989 -53.88587 -23.29617 1.000 117.84910 100 GLN D CA 1
ATOM 2138 C C . GLN D 1 74 ? 25.24512 -54.77168 -23.07824 1.000 117.82005 100 GLN D C 1
ATOM 2139 O O . GLN D 1 74 ? 25.28998 -55.73021 -22.30432 1.000 106.37754 100 GLN D O 1
#

Nearest PDB structures (foldseek):
  3a01-assembly2_F  TM=9.446E-01  e=1.549E-05  Drosophila melanogaster
  2lkx-assembly1_A  TM=9.081E-01  e=3.456E-05  Homo sapiens
  2r5z-assembly1_A  TM=9.328E-01  e=4.391E-04  Drosophila melanogaster
  5zjr-assembly1_A  TM=9.336E-01  e=1.198E-03  Drosophila melanogaster
  5wc9-assembly1_A  TM=9.255E-01  e=2.500E-03  Homo sapiens